Protein AF-0000000075658108 (afdb_homodimer)

InterPro domains:
  IPR045860 Snake toxin-like superfamily [SSF57302] (21-102)

Nearest PDB structures (foldseek):
  6zss-assembly1_A  TM=7.566E-01  e=1.776E-03  Homo sapiens
  6gbi-assembly1_A  TM=6.766E-01  e=3.125E-03  Homo sapiens
  6ib6-assembly1_A  TM=6.657E-01  e=4.276E-03  Homo sapiens
  1ywh-assembly3_O  TM=6.752E-01  e=2.639E-02  Homo sapiens
  1ywh-assembly3_I  TM=6.766E-01  e=5.263E-02  Homo sapiens

Solvent-accessible surface area (backbone atoms only — not comparable to full-atom values): 15051 Å² total; per-residue (Å²): 117,71,69,62,53,56,54,52,56,54,54,60,58,64,62,54,61,74,77,64,56,29,61,30,39,48,31,30,40,29,76,40,68,66,64,28,68,69,35,67,72,40,71,16,40,86,79,21,45,19,34,31,26,37,40,35,28,33,83,78,47,52,27,28,31,26,32,44,12,29,62,68,31,36,51,49,51,26,59,49,29,53,87,38,33,36,69,57,63,59,24,37,28,54,28,74,30,87,52,71,86,60,81,46,88,62,68,51,46,60,92,63,77,77,72,72,74,80,57,94,70,73,74,73,67,64,69,66,65,66,66,67,67,68,75,112,118,73,68,62,53,56,55,53,56,54,53,60,59,64,61,54,61,74,76,64,56,31,62,28,38,47,31,30,40,29,77,40,68,65,64,30,69,70,35,68,72,39,72,16,41,87,80,20,45,20,35,31,27,37,39,34,27,32,83,78,47,52,29,28,31,28,34,44,12,30,61,68,31,35,53,50,51,26,60,49,28,53,85,37,32,36,72,56,62,58,24,38,28,55,28,74,31,86,51,71,84,59,80,46,86,62,66,48,47,63,92,62,80,78,75,73,74,80,62,72,81,69,68,69,68,66,67,66,66,65,64,68,65,67,78,110

Organism: Branchiostoma floridae (NCBI:txid7739)

Foldseek 3Di:
DVVVVVVVVVVVVVPCPCLWFAWKQFDKFDQDLVVSVPHDIDGAHPPQRKKKWKWWAAQRRIGIGIDGHHPVVQVVVQVVQVVQLAPDNTGMHMAIGNHHPDSRPDHHDYPDDPPPCPPPPDDDPPPPPPPPPVPD/DVVVVVVVVVVVVVPCPCLWFAWKQFDKFDQDLVVSVPHDIDGAHPPQRKKKWKWWAAQRRIGIGIDGGHPVVQVVVQVVQVVQLAPDNTGMHMAIGNHHPDSRDDHHDHPDDPPPPPPDDPPDPPPPPPPPPVPD

Radius of gyration: 29.39 Å; Cα contacts (8 Å, |Δi|>4): 497; chains: 2; bounding box: 56×123×70 Å

Secondary structure (DSSP, 8-state):
-HHHHHHHHHHHHHT----PPEEEE-EEEESSHHHHHTSPEEEE-TTS-EEEEEEEEETTEEEEEEEEE-HHHHHHHHHHTGGG-BSSSSEEEEEEE-STT-------B-S----------SGGGGGGGGGGGGG-/-HHHHHHHHHHHHHT----PPEEEE-EEEESSHHHHHTSPEEEE-TTS-EEEEEEEEETTEEEEEEEEE-HHHHHHHHHHTGGG-BSSSSEEEEEEE-STT-------B-S--------GGGGGGGGGGGGGGGG-

pLDDT: mean 75.07, std 24.69, range [28.44, 97.94]

Sequence (272 aa):
MKGLVFVIAVAFACCVATCGALECRTCAALGTRQDCLNRPESNCTIPDPVCMTTYKSVAGVKGWSNNCSPRAGCEAAKLSNHLLCKKREVFTCVTCCTTDGCVGDLMPSAASAARISIVTMATAALAVLLKNAAGFMKGLVFVIAVAFACCVATCGALECRTCAALGTRQDCLNRPESNCTIPDPVCMTTYKSVAGVKGWSNNCSPRAGCEAAKLSNHLLCKKREVFTCVTCCTTDGCVGDLMPSAASAARISIVTMATAALAVLLKNAAGF

Structure (mmCIF, N/CA/C/O backbone):
data_AF-0000000075658108-model_v1
#
loop_
_entity.id
_entity.type
_entity.pdbx_description
1 polymer 'Uncharacterized protein LOC118421057 isoform X1'
#
loop_
_atom_site.group_PDB
_atom_site.id
_atom_site.type_symbol
_atom_site.label_atom_id
_atom_site.label_alt_id
_atom_site.label_comp_id
_atom_site.label_asym_id
_atom_site.label_entity_id
_atom_site.label_seq_id
_atom_site.pdbx_PDB_ins_code
_atom_site.Cartn_x
_atom_site.Cartn_y
_atom_site.Cartn_z
_atom_site.occupancy
_atom_site.B_iso_or_equiv
_atom_site.auth_seq_id
_atom_site.auth_comp_id
_atom_site.auth_asym_id
_atom_site.auth_atom_id
_atom_site.pdbx_PDB_model_num
ATOM 1 N N . MET A 1 1 ? 19.297 52.938 0.104 1 37.31 1 MET A N 1
ATOM 2 C CA . MET A 1 1 ? 19.266 51.75 -0.761 1 37.31 1 MET A CA 1
ATOM 3 C C . MET A 1 1 ? 19.875 50.531 -0.061 1 37.31 1 MET A C 1
ATOM 5 O O . MET A 1 1 ? 19.953 49.469 -0.637 1 37.31 1 MET A O 1
ATOM 9 N N . LYS A 1 2 ? 20.75 50.844 0.941 1 57.72 2 LYS A N 1
ATOM 10 C CA . LYS A 1 2 ? 21.453 49.75 1.619 1 57.72 2 LYS A CA 1
ATOM 11 C C . LYS A 1 2 ? 20.5 48.938 2.49 1 57.72 2 LYS A C 1
ATOM 13 O O . LYS A 1 2 ? 20.797 47.812 2.867 1 57.72 2 LYS A O 1
ATOM 18 N N . GLY A 1 3 ? 19.516 49.562 2.928 1 54.28 3 GLY A N 1
ATOM 19 C CA . GLY A 1 3 ? 18.594 48.875 3.82 1 54.28 3 GLY A CA 1
ATOM 20 C C . GLY A 1 3 ? 17.734 47.844 3.113 1 54.28 3 GLY A C 1
ATOM 21 O O . GLY A 1 3 ? 17.266 46.906 3.732 1 54.28 3 GLY A O 1
ATOM 22 N N . LEU A 1 4 ? 17.391 48.219 1.843 1 58.5 4 LEU A N 1
ATOM 23 C CA . LEU A 1 4 ? 16.5 47.344 1.075 1 58.5 4 LEU A CA 1
ATOM 24 C C . LEU A 1 4 ? 17.219 46.094 0.634 1 58.5 4 LEU A C 1
ATOM 26 O O . LEU A 1 4 ? 16.609 45.031 0.554 1 58.5 4 LEU A O 1
ATOM 30 N N . VAL A 1 5 ? 18.562 46.156 0.588 1 60.06 5 VAL A N 1
ATOM 31 C CA . VAL A 1 5 ? 19.312 45 0.105 1 60.06 5 VAL A CA 1
ATOM 32 C C . VAL A 1 5 ? 19.422 43.969 1.218 1 60.06 5 VAL A C 1
ATOM 34 O O . VAL A 1 5 ? 19.5 42.75 0.948 1 60.06 5 VAL A O 1
ATOM 37 N N . PHE A 1 6 ? 19.422 44.438 2.445 1 59.12 6 PHE A N 1
ATOM 38 C CA . PHE A 1 6 ? 19.594 43.469 3.539 1 59.12 6 PHE A CA 1
ATOM 39 C C . PHE A 1 6 ? 18.312 42.688 3.771 1 59.12 6 PHE A C 1
ATOM 41 O O . PHE A 1 6 ? 18.359 41.5 4.133 1 59.12 6 PHE A O 1
ATOM 48 N N . VAL A 1 7 ? 17.203 43.312 3.387 1 56.97 7 VAL A N 1
ATOM 49 C CA . VAL A 1 7 ? 15.93 42.625 3.607 1 56.97 7 VAL A CA 1
ATOM 50 C C . VAL A 1 7 ? 15.711 41.562 2.539 1 56.97 7 VAL A C 1
ATOM 52 O O . VAL A 1 7 ? 15.109 40.531 2.809 1 56.97 7 VAL A O 1
ATOM 55 N N . ILE A 1 8 ? 16.391 41.812 1.354 1 56.94 8 ILE A N 1
ATOM 56 C CA . ILE A 1 8 ? 16.172 40.844 0.276 1 56.94 8 ILE A CA 1
ATOM 57 C C . ILE A 1 8 ? 17.047 39.625 0.505 1 56.94 8 ILE A C 1
ATOM 59 O O . ILE A 1 8 ? 16.625 38.5 0.232 1 56.94 8 ILE A O 1
ATOM 63 N N . ALA A 1 9 ? 18.203 39.812 1.152 1 55.19 9 ALA A N 1
ATOM 64 C CA . ALA A 1 9 ? 19.078 38.656 1.379 1 55.19 9 ALA A CA 1
ATOM 65 C C . ALA A 1 9 ? 18.531 37.75 2.459 1 55.19 9 ALA A C 1
ATOM 67 O O . ALA A 1 9 ? 18.641 36.531 2.363 1 55.19 9 ALA A O 1
ATOM 68 N N . VAL A 1 10 ? 17.797 38.344 3.438 1 54.56 10 VAL A N 1
ATOM 69 C CA . VAL A 1 10 ? 17.266 37.5 4.516 1 54.56 10 VAL A CA 1
ATOM 70 C C . VAL A 1 10 ? 16.016 36.781 4.031 1 54.56 10 VAL A C 1
ATOM 72 O O . VAL A 1 10 ? 15.766 35.625 4.426 1 54.56 10 VAL A O 1
ATOM 75 N N . ALA A 1 11 ? 15.336 37.375 3.084 1 52.44 11 ALA A N 1
ATOM 76 C CA . ALA A 1 11 ? 14.133 36.719 2.584 1 52.44 11 ALA A CA 1
ATOM 77 C C . ALA A 1 11 ? 14.492 35.5 1.713 1 52.44 11 ALA A C 1
ATOM 79 O O . ALA A 1 11 ? 13.773 34.5 1.699 1 52.44 11 ALA A O 1
ATOM 80 N N . PHE A 1 12 ? 15.602 35.625 0.989 1 52.34 12 PHE A N 1
ATOM 81 C CA . PHE A 1 12 ? 15.977 34.469 0.168 1 52.34 12 PHE A CA 1
ATOM 82 C C . PHE A 1 12 ? 16.438 33.312 1.039 1 52.34 12 PHE A C 1
ATOM 84 O O . PHE A 1 12 ? 16.328 32.125 0.641 1 52.34 12 PHE A O 1
ATOM 91 N N . ALA A 1 13 ? 16.984 33.625 2.168 1 48.16 13 ALA A N 1
ATOM 92 C CA . ALA A 1 13 ? 17.484 32.531 3.016 1 48.16 13 ALA A CA 1
ATOM 93 C C . ALA A 1 13 ? 16.328 31.734 3.623 1 48.16 13 ALA A C 1
ATOM 95 O O . ALA A 1 13 ? 16.469 30.562 3.934 1 48.16 13 ALA A O 1
ATOM 96 N N . CYS A 1 14 ? 15.242 32.438 3.908 1 45.53 14 CYS A N 1
ATOM 97 C CA . CYS A 1 14 ? 14.211 31.734 4.668 1 45.53 14 CYS A CA 1
ATOM 98 C C . CYS A 1 14 ? 13.531 30.672 3.816 1 45.53 14 CYS A C 1
ATOM 100 O O . CYS A 1 14 ? 12.812 29.812 4.34 1 45.53 14 CYS A O 1
ATOM 102 N N . CYS A 1 15 ? 13.492 31.031 2.562 1 42.97 15 CYS A N 1
ATOM 103 C CA . CYS A 1 15 ? 12.719 30.031 1.833 1 42.97 15 CYS A CA 1
ATOM 104 C C . CYS A 1 15 ? 13.539 28.781 1.585 1 42.97 15 CYS A C 1
ATOM 106 O O . CYS A 1 15 ? 13.422 28.156 0.528 1 42.97 15 CYS A O 1
ATOM 108 N N . VAL A 1 16 ? 14.711 28.719 2.174 1 42.16 16 VAL A N 1
ATOM 109 C CA . VAL A 1 16 ? 15.203 27.359 2.02 1 42.16 16 VAL A CA 1
ATOM 110 C C . VAL A 1 16 ? 14.164 26.359 2.523 1 42.16 16 VAL A C 1
ATOM 112 O O . VAL A 1 16 ? 14.062 26.125 3.729 1 42.16 16 VAL A O 1
ATOM 115 N N . ALA A 1 17 ? 12.953 26.547 2.184 1 44.88 17 ALA A N 1
ATOM 116 C CA . ALA A 1 17 ? 12.227 25.281 2.291 1 44.88 17 ALA A CA 1
ATOM 117 C C . ALA A 1 17 ? 13.172 24.094 2.109 1 44.88 17 ALA A C 1
ATOM 119 O O . ALA A 1 17 ? 13.734 23.906 1.03 1 44.88 17 ALA A O 1
ATOM 120 N N . THR A 1 18 ? 14.195 24 2.951 1 47 18 THR A N 1
ATOM 121 C CA . THR A 1 18 ? 14.977 22.766 2.982 1 47 18 THR A CA 1
ATOM 122 C C . THR A 1 18 ? 14.172 21.594 2.424 1 47 18 THR A C 1
ATOM 124 O O . THR A 1 18 ? 13.266 21.094 3.086 1 47 18 THR A O 1
ATOM 127 N N . CYS A 1 19 ? 13.68 21.719 1.201 1 53.81 19 CYS A N 1
ATOM 128 C CA . CYS A 1 19 ? 12.922 20.781 0.383 1 53.81 19 CYS A CA 1
ATOM 129 C C . CYS A 1 19 ? 13.453 19.359 0.531 1 53.81 19 CYS A C 1
ATOM 131 O O . CYS A 1 19 ? 13.852 18.734 -0.456 1 53.81 19 CYS A O 1
ATOM 133 N N . GLY A 1 20 ? 14.211 19.125 1.703 1 66.62 20 GLY A N 1
ATOM 134 C CA . GLY A 1 20 ? 14.859 17.828 1.813 1 66.62 20 GLY A CA 1
ATOM 135 C C . GLY A 1 20 ? 13.898 16.656 1.644 1 66.62 20 GLY A C 1
ATOM 136 O O . GLY A 1 20 ? 12.68 16.828 1.792 1 66.62 20 GLY A O 1
ATOM 137 N N . ALA A 1 21 ? 14.344 15.703 0.95 1 85.44 21 ALA A N 1
ATOM 138 C CA . ALA A 1 21 ? 13.633 14.438 0.773 1 85.44 21 ALA A CA 1
ATOM 139 C C . ALA A 1 21 ? 13.18 13.875 2.115 1 85.44 21 ALA A C 1
ATOM 141 O O . ALA A 1 21 ? 13.953 13.828 3.072 1 85.44 21 ALA A O 1
ATOM 142 N N . LEU A 1 22 ? 11.875 13.734 2.277 1 91.69 22 LEU A N 1
ATOM 143 C CA . LEU A 1 22 ? 11.281 13.141 3.465 1 91.69 22 LEU A CA 1
ATOM 144 C C . LEU A 1 22 ? 11.703 11.688 3.617 1 91.69 22 LEU A C 1
ATOM 146 O O . LEU A 1 22 ? 11.727 10.938 2.639 1 91.69 22 LEU A O 1
ATOM 150 N N . GLU A 1 23 ? 12.117 11.391 4.848 1 92.81 23 GLU A N 1
ATOM 151 C CA . GLU A 1 23 ? 12.469 10 5.129 1 92.81 23 GLU A CA 1
ATOM 152 C C . GLU A 1 23 ? 11.219 9.156 5.359 1 92.81 23 GLU A C 1
ATOM 154 O O . GLU A 1 23 ? 10.281 9.586 6.027 1 92.81 23 GLU A O 1
ATOM 159 N N . CYS A 1 24 ? 11.258 7.961 4.77 1 94.12 24 CYS A N 1
ATOM 160 C CA . CYS A 1 24 ? 10.133 7.035 4.879 1 94.12 24 CYS A CA 1
ATOM 161 C C . CYS A 1 24 ? 10.617 5.598 5.027 1 94.12 24 CYS A C 1
ATOM 163 O O . CYS A 1 24 ? 11.453 5.137 4.242 1 94.12 24 CYS A O 1
ATOM 165 N N . ARG A 1 25 ? 10.188 4.879 6.105 1 94.44 25 ARG A N 1
ATOM 166 C CA . ARG A 1 25 ? 10.484 3.459 6.266 1 94.44 25 ARG A CA 1
ATOM 167 C C . ARG A 1 25 ? 9.539 2.607 5.422 1 94.44 25 ARG A C 1
ATOM 169 O O . ARG A 1 25 ? 8.5 2.156 5.91 1 94.44 25 ARG A O 1
ATOM 176 N N . THR A 1 26 ? 9.914 2.383 4.168 1 95.31 26 THR A N 1
ATOM 177 C CA . THR A 1 26 ? 9.031 1.716 3.223 1 95.31 26 THR A CA 1
ATOM 178 C C . THR A 1 26 ? 8.836 0.251 3.604 1 95.31 26 THR A C 1
ATOM 180 O O . THR A 1 26 ? 9.797 -0.433 3.967 1 95.31 26 THR A O 1
ATOM 183 N N . CYS A 1 27 ? 7.633 -0.193 3.605 1 96.56 27 CYS A N 1
ATOM 184 C CA . CYS A 1 27 ? 7.234 -1.559 3.926 1 96.56 27 CYS A CA 1
ATOM 185 C C . CYS A 1 27 ? 5.871 -1.882 3.328 1 96.56 27 CYS A C 1
ATOM 187 O O . CYS A 1 27 ? 5.141 -0.98 2.914 1 96.56 27 CYS A O 1
ATOM 189 N N . ALA A 1 28 ? 5.547 -3.178 3.217 1 97.56 28 ALA A N 1
ATOM 190 C CA . ALA A 1 28 ? 4.238 -3.592 2.727 1 97.56 28 ALA A CA 1
ATOM 191 C C . ALA A 1 28 ? 3.818 -4.926 3.34 1 97.56 28 ALA A C 1
ATOM 193 O O . ALA A 1 28 ? 4.605 -5.875 3.365 1 97.56 28 ALA A O 1
ATOM 194 N N . ALA A 1 29 ? 2.566 -4.887 3.834 1 97.62 29 ALA A N 1
ATOM 195 C CA . ALA A 1 29 ? 1.894 -6.09 4.32 1 97.62 29 ALA A CA 1
ATOM 196 C C . ALA A 1 29 ? 2.648 -6.703 5.492 1 97.62 29 ALA A C 1
ATOM 198 O O . ALA A 1 29 ? 2.896 -7.914 5.52 1 97.62 29 ALA A O 1
ATOM 199 N N . LEU A 1 30 ? 3.023 -5.848 6.414 1 97.5 30 LEU A N 1
ATOM 200 C CA . LEU A 1 30 ? 3.656 -6.336 7.637 1 97.5 30 LEU A CA 1
ATOM 201 C C . LEU A 1 30 ? 2.658 -6.375 8.789 1 97.5 30 LEU A C 1
ATOM 203 O O . LEU A 1 30 ? 1.811 -5.488 8.914 1 97.5 30 LEU A O 1
ATOM 207 N N . GLY A 1 31 ? 2.777 -7.344 9.641 1 95.31 31 GLY A N 1
AT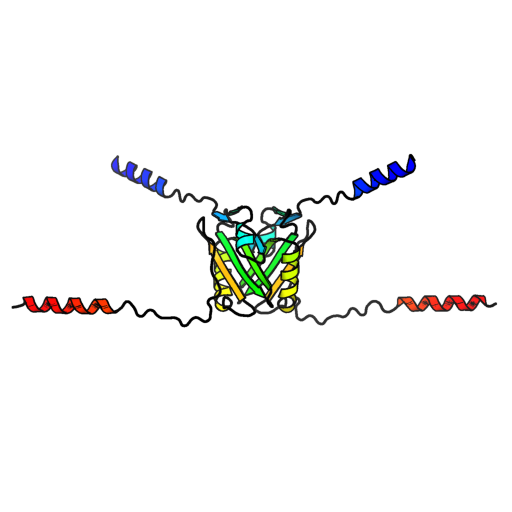OM 208 C CA . GLY A 1 31 ? 1.789 -7.605 10.68 1 95.31 31 GLY A CA 1
ATOM 209 C C . GLY A 1 31 ? 1.839 -6.602 11.812 1 95.31 31 GLY A C 1
ATOM 210 O O . GLY A 1 31 ? 0.857 -6.426 12.539 1 95.31 31 GLY A O 1
ATOM 211 N N . THR A 1 32 ? 2.965 -5.965 12.062 1 94.19 32 THR A N 1
ATOM 212 C CA . THR A 1 32 ? 3.068 -5 13.156 1 94.19 32 THR A CA 1
ATOM 213 C C . THR A 1 32 ? 3.668 -3.688 12.664 1 94.19 32 THR A C 1
ATOM 215 O O . THR A 1 32 ? 4.441 -3.674 11.703 1 94.19 32 THR A O 1
ATOM 218 N N . ARG A 1 33 ? 3.291 -2.678 13.391 1 93.38 33 ARG A N 1
ATOM 219 C CA . ARG A 1 33 ? 3.846 -1.361 13.094 1 93.38 33 ARG A CA 1
ATOM 220 C C . ARG A 1 33 ? 5.355 -1.343 13.297 1 93.38 33 ARG A C 1
ATOM 222 O O . ARG A 1 33 ? 6.09 -0.762 12.5 1 93.38 33 ARG A O 1
ATOM 229 N N . GLN A 1 34 ? 5.812 -2.02 14.32 1 93.5 34 GLN A N 1
ATOM 230 C CA . GLN A 1 34 ? 7.23 -2.064 14.664 1 93.5 34 GLN A CA 1
ATOM 231 C C . GLN A 1 34 ? 8.047 -2.701 13.539 1 93.5 34 GLN A C 1
ATOM 233 O O . GLN A 1 34 ? 9.164 -2.266 13.25 1 93.5 34 GLN A O 1
ATOM 238 N N . ASP A 1 35 ? 7.547 -3.729 12.938 1 95 35 ASP A N 1
ATOM 239 C CA . ASP A 1 35 ? 8.234 -4.367 11.812 1 95 35 ASP A CA 1
ATOM 240 C C . ASP A 1 35 ? 8.453 -3.377 10.672 1 95 35 ASP A C 1
ATOM 242 O O . ASP A 1 35 ? 9.492 -3.402 10.016 1 95 35 ASP A O 1
ATOM 246 N N . CYS A 1 36 ? 7.547 -2.512 10.445 1 93.62 36 CYS A N 1
ATOM 247 C CA . CYS A 1 36 ? 7.68 -1.485 9.422 1 93.62 36 CYS A CA 1
ATOM 248 C C . CYS A 1 36 ? 8.766 -0.479 9.789 1 93.62 36 CYS A C 1
ATOM 250 O O . CYS A 1 36 ? 9.625 -0.155 8.969 1 93.62 36 CYS A O 1
ATOM 252 N N . LEU A 1 37 ? 8.734 -0.079 11 1 93.06 37 LEU A N 1
ATOM 253 C CA . LEU A 1 37 ? 9.633 0.976 11.453 1 93.06 37 LEU A CA 1
ATOM 254 C C . LEU A 1 37 ? 11.07 0.474 11.516 1 93.06 37 LEU A C 1
ATOM 256 O O . LEU A 1 37 ? 12.008 1.271 11.602 1 93.06 37 LEU A O 1
ATOM 260 N N . ASN A 1 38 ? 11.242 -0.851 11.453 1 94.69 38 ASN A N 1
ATOM 261 C CA . ASN A 1 38 ? 12.57 -1.447 11.477 1 94.69 38 ASN A CA 1
ATOM 262 C C . ASN A 1 38 ? 13.141 -1.603 10.062 1 94.69 38 ASN A C 1
ATOM 264 O O . ASN A 1 38 ? 14.273 -2.057 9.891 1 94.69 38 ASN A O 1
ATOM 268 N N . ARG A 1 39 ? 12.383 -1.2 9.078 1 95.38 39 ARG A N 1
ATOM 269 C CA . ARG A 1 39 ? 12.875 -1.284 7.703 1 95.38 39 ARG A CA 1
ATOM 270 C C . ARG A 1 39 ? 13.781 -0.101 7.379 1 95.38 39 ARG A C 1
ATOM 272 O O . ARG A 1 39 ? 13.758 0.916 8.07 1 95.38 39 ARG A O 1
ATOM 279 N N . PRO A 1 40 ? 14.602 -0.319 6.305 1 90.38 40 PRO A N 1
ATOM 280 C CA . PRO A 1 40 ? 15.461 0.797 5.914 1 90.38 40 PRO A CA 1
ATOM 281 C C . PRO A 1 40 ? 14.68 2.002 5.402 1 90.38 40 PRO A C 1
ATOM 283 O O . PRO A 1 40 ? 13.602 1.839 4.816 1 90.38 40 PRO A O 1
ATOM 286 N N . GLU A 1 41 ? 15.258 3.105 5.605 1 90.69 41 GLU A N 1
ATOM 287 C CA . GLU A 1 41 ? 14.641 4.359 5.184 1 90.69 41 GLU A CA 1
ATOM 288 C C . GLU A 1 41 ? 14.828 4.59 3.686 1 90.69 41 GLU A C 1
ATOM 290 O O . GLU A 1 41 ? 15.883 4.27 3.133 1 90.69 41 GLU A O 1
ATOM 295 N N . SER A 1 42 ? 13.844 5.117 3.141 1 91 42 SER A N 1
ATOM 296 C CA . SER A 1 42 ? 13.906 5.68 1.795 1 91 42 SER A CA 1
ATOM 297 C C . SER A 1 42 ? 13.641 7.184 1.811 1 91 42 SER A C 1
ATOM 299 O O . SER A 1 42 ? 12.992 7.691 2.727 1 91 42 SER A O 1
ATOM 301 N N . ASN A 1 43 ? 14.234 7.844 0.823 1 92.81 43 ASN A N 1
ATOM 302 C CA . ASN A 1 43 ? 13.961 9.273 0.691 1 92.81 43 ASN A CA 1
ATOM 303 C C . ASN A 1 43 ? 12.875 9.539 -0.342 1 92.81 43 ASN A C 1
ATOM 305 O O . ASN A 1 43 ? 13 9.141 -1.502 1 92.81 43 ASN A O 1
ATOM 309 N N . CYS A 1 44 ? 11.828 10.227 0.157 1 95.38 44 CYS A N 1
ATOM 310 C CA . CYS A 1 44 ? 10.727 10.594 -0.729 1 95.38 44 CYS A CA 1
ATOM 311 C C . CYS A 1 44 ? 10.984 11.938 -1.393 1 95.38 44 CYS A C 1
ATOM 313 O O . CYS A 1 44 ? 11.117 12.953 -0.71 1 95.38 44 CYS A O 1
ATOM 315 N N . THR A 1 45 ? 11.086 11.859 -2.637 1 93.88 45 THR A N 1
ATOM 316 C CA . THR A 1 45 ? 11.328 13.07 -3.416 1 93.88 45 THR A CA 1
ATOM 317 C C . THR A 1 45 ? 10.242 13.258 -4.473 1 93.88 45 THR A C 1
ATOM 319 O O . THR A 1 45 ? 9.414 12.367 -4.684 1 93.88 45 THR A O 1
ATOM 322 N N . ILE A 1 46 ? 10.219 14.461 -5.039 1 93.75 46 ILE A N 1
ATOM 323 C CA . ILE A 1 46 ? 9.297 14.688 -6.145 1 93.75 46 ILE A CA 1
ATOM 324 C C . ILE A 1 46 ? 9.547 13.664 -7.25 1 93.75 46 ILE A C 1
ATOM 326 O O . ILE A 1 46 ? 10.703 13.398 -7.598 1 93.75 46 ILE A O 1
ATOM 330 N N . PRO A 1 47 ? 8.445 12.984 -7.758 1 95.5 47 PRO A N 1
ATOM 331 C CA . PRO A 1 47 ? 7.027 13.344 -7.711 1 95.5 47 PRO A CA 1
ATOM 332 C C . PRO A 1 47 ? 6.285 12.688 -6.551 1 95.5 47 PRO A C 1
ATOM 334 O O . PRO A 1 47 ? 5.074 12.867 -6.406 1 95.5 47 PRO A O 1
ATOM 337 N N . ASP A 1 48 ? 6.957 11.984 -5.699 1 96.75 48 ASP A N 1
ATOM 338 C CA . ASP A 1 48 ? 6.352 11.297 -4.562 1 96.75 48 ASP A CA 1
ATOM 339 C C . ASP A 1 48 ? 6.918 11.812 -3.242 1 96.75 48 ASP A C 1
ATOM 341 O O . ASP A 1 48 ? 7.621 11.086 -2.535 1 96.75 48 ASP A O 1
ATOM 345 N N . PRO A 1 49 ? 6.512 12.961 -2.791 1 96.12 49 PRO A N 1
ATOM 346 C CA . PRO A 1 49 ? 7.242 13.633 -1.717 1 96.12 49 PRO A CA 1
ATOM 347 C C . PRO A 1 49 ? 6.715 13.273 -0.329 1 96.12 49 PRO A C 1
ATOM 349 O O . PRO A 1 49 ? 7.297 13.68 0.68 1 96.12 49 PRO A O 1
ATOM 352 N N . VAL A 1 50 ? 5.637 12.578 -0.204 1 96.44 50 VAL A N 1
ATOM 353 C CA . VAL A 1 50 ? 5.051 12.32 1.107 1 96.44 50 VAL A CA 1
ATOM 354 C C . VAL A 1 50 ? 5.16 10.828 1.438 1 96.44 50 VAL A C 1
ATOM 356 O O . VAL A 1 50 ? 5.324 10 0.542 1 96.44 50 VAL A O 1
ATOM 359 N N . CYS A 1 51 ? 5.199 10.555 2.705 1 96.31 51 CYS A N 1
ATOM 360 C CA . CYS A 1 51 ? 5.16 9.172 3.17 1 96.31 51 CYS A CA 1
ATOM 361 C C . CYS A 1 51 ? 3.746 8.773 3.572 1 96.31 51 CYS A C 1
ATOM 363 O O . CYS A 1 51 ? 3.195 9.312 4.535 1 96.31 51 CYS A O 1
ATOM 365 N N . MET A 1 52 ? 3.174 7.855 2.809 1 96.62 52 MET A N 1
ATOM 366 C CA . MET A 1 52 ? 1.819 7.367 3.041 1 96.62 52 MET A CA 1
ATOM 367 C C . MET A 1 52 ? 1.836 6.105 3.898 1 96.62 52 MET A C 1
ATOM 369 O O . MET A 1 52 ? 2.484 5.117 3.549 1 96.62 52 MET A O 1
ATOM 373 N N . THR A 1 53 ? 1.15 6.148 5.027 1 96.19 53 THR A N 1
ATOM 374 C CA . THR A 1 53 ? 0.998 4.992 5.906 1 96.19 53 THR A CA 1
ATOM 375 C C . THR A 1 53 ? -0.405 4.406 5.789 1 96.19 53 THR A C 1
ATOM 377 O O . THR A 1 53 ? -1.396 5.137 5.812 1 96.19 53 THR A O 1
ATOM 380 N N . THR A 1 54 ? -0.478 3.139 5.59 1 96.06 54 THR A N 1
ATOM 381 C CA . THR A 1 54 ? -1.751 2.43 5.535 1 96.06 54 THR A CA 1
ATOM 382 C C . THR A 1 54 ? -1.801 1.324 6.586 1 96.06 54 THR A C 1
ATOM 384 O O . THR A 1 54 ? -0.857 0.541 6.715 1 96.06 54 THR A O 1
ATOM 387 N N . TYR A 1 55 ? -2.848 1.349 7.371 1 95.19 55 TYR A N 1
ATOM 388 C CA . TYR A 1 55 ? -3.178 0.267 8.289 1 95.19 55 TYR A CA 1
ATOM 389 C C . TYR A 1 55 ? -4.531 -0.347 7.945 1 95.19 55 TYR A C 1
ATOM 391 O O . TYR A 1 55 ? -5.527 0.366 7.809 1 95.19 55 TYR A O 1
ATOM 399 N N . LYS A 1 56 ? -4.52 -1.68 7.805 1 95.38 56 LYS A N 1
ATOM 400 C CA . LYS A 1 56 ? -5.773 -2.293 7.371 1 95.38 56 LYS A CA 1
ATOM 401 C C . LYS A 1 56 ? -5.98 -3.65 8.039 1 95.38 56 LYS A C 1
ATOM 403 O O . LYS A 1 56 ? -5.031 -4.246 8.555 1 95.38 56 LYS A O 1
ATOM 408 N N . SER A 1 57 ? -7.172 -4.039 8.062 1 95.06 57 SER A N 1
ATOM 409 C CA . SER A 1 57 ? -7.598 -5.371 8.477 1 95.06 57 SER A CA 1
ATOM 410 C C . SER A 1 57 ? -8.633 -5.945 7.512 1 95.06 57 SER A C 1
ATOM 412 O O . SER A 1 57 ? -9.578 -5.258 7.129 1 95.06 57 SER A O 1
ATOM 414 N N . VAL A 1 58 ? -8.383 -7.168 7.016 1 94.81 58 VAL A N 1
ATOM 415 C CA . VAL A 1 58 ? -9.312 -7.91 6.172 1 94.81 58 VAL A CA 1
ATOM 416 C C . VAL A 1 58 ? -9.414 -9.352 6.656 1 94.81 58 VAL A C 1
ATOM 418 O O . VAL A 1 58 ? -8.43 -10.094 6.625 1 94.81 58 VAL A O 1
ATOM 421 N N . ALA A 1 59 ? -10.664 -9.672 7.09 1 91 59 ALA A N 1
ATOM 422 C CA . ALA A 1 59 ? -10.898 -11.031 7.566 1 91 59 ALA A CA 1
ATOM 423 C C . ALA A 1 59 ? -9.891 -11.422 8.641 1 91 59 ALA A C 1
ATOM 425 O O . ALA A 1 59 ? -9.297 -12.5 8.594 1 91 59 ALA A O 1
ATOM 426 N N . GLY A 1 60 ? -9.539 -10.477 9.492 1 89.25 60 GLY A N 1
ATOM 427 C CA . GLY A 1 60 ? -8.695 -10.75 10.641 1 89.25 60 GLY A CA 1
ATOM 428 C C . GLY A 1 60 ? -7.211 -10.586 10.344 1 89.25 60 GLY A C 1
ATOM 429 O O . GLY A 1 60 ? -6.383 -10.648 11.258 1 89.25 60 GLY A O 1
ATOM 430 N N . VAL A 1 61 ? -6.863 -10.477 9.086 1 94.19 61 VAL A N 1
ATOM 431 C CA . VAL A 1 61 ? -5.465 -10.297 8.703 1 94.19 61 VAL A CA 1
ATOM 432 C C . VAL A 1 61 ? -5.121 -8.805 8.711 1 94.19 61 VAL A C 1
ATOM 434 O O . VAL A 1 61 ? -5.73 -8.016 7.984 1 94.19 61 VAL A O 1
ATOM 437 N N . LYS A 1 62 ? -4.145 -8.508 9.531 1 93.75 62 LYS A N 1
ATOM 438 C CA . LYS A 1 62 ? -3.725 -7.109 9.641 1 93.75 62 LYS A CA 1
ATOM 439 C C . LYS A 1 62 ? -2.482 -6.844 8.789 1 93.75 62 LYS A C 1
ATOM 441 O O . LYS A 1 62 ? -1.684 -7.75 8.547 1 93.75 62 LYS A O 1
ATOM 446 N N . GLY A 1 63 ? -2.412 -5.625 8.336 1 96.06 63 GLY A N 1
ATOM 447 C CA . GLY A 1 63 ? -1.281 -5.25 7.504 1 96.06 63 GLY A CA 1
ATOM 448 C C . GLY A 1 63 ? -0.905 -3.787 7.625 1 96.06 63 GLY A C 1
ATOM 449 O O . GLY A 1 63 ? -1.773 -2.914 7.594 1 96.06 63 GLY A O 1
ATOM 450 N N . TRP A 1 64 ? 0.364 -3.562 7.844 1 95.81 64 TRP A N 1
ATOM 451 C CA . TRP A 1 64 ? 0.943 -2.225 7.809 1 95.81 64 TRP A CA 1
ATOM 452 C C . TRP A 1 64 ? 1.747 -2.012 6.531 1 95.81 64 TRP A C 1
ATOM 454 O O . TRP A 1 64 ? 2.48 -2.902 6.098 1 95.81 64 TRP A O 1
ATOM 464 N N . SER A 1 65 ? 1.634 -0.834 5.926 1 96.25 65 SER A N 1
ATOM 465 C CA . SER A 1 65 ? 2.43 -0.447 4.766 1 96.25 65 SER A CA 1
ATOM 466 C C . SER A 1 65 ? 2.812 1.028 4.824 1 96.25 65 SER A C 1
ATOM 468 O O . SER A 1 65 ? 2.012 1.867 5.242 1 96.25 65 SER A O 1
ATOM 470 N N . ASN A 1 66 ? 4.039 1.355 4.406 1 95.81 66 ASN A N 1
ATOM 471 C CA . ASN A 1 66 ? 4.562 2.701 4.184 1 95.81 66 ASN A CA 1
ATOM 472 C C . ASN A 1 66 ? 5.137 2.852 2.779 1 95.81 66 ASN A C 1
ATOM 474 O O . ASN A 1 66 ? 5.91 2.006 2.326 1 95.81 66 ASN A O 1
ATOM 478 N N . ASN A 1 67 ? 4.742 3.939 2.139 1 95.69 67 ASN A N 1
ATOM 479 C CA . ASN A 1 67 ? 5.246 4.164 0.789 1 95.69 67 ASN A CA 1
ATOM 480 C C . ASN A 1 67 ? 5.359 5.652 0.474 1 95.69 67 ASN A C 1
ATOM 482 O O . ASN A 1 67 ? 4.531 6.453 0.917 1 95.69 67 ASN A O 1
ATOM 486 N N . CYS A 1 68 ? 6.379 5.957 -0.329 1 96.81 68 CYS A N 1
ATOM 487 C CA . CYS A 1 68 ? 6.379 7.297 -0.907 1 96.81 68 CYS A CA 1
ATOM 488 C C . CYS A 1 68 ? 5.238 7.461 -1.904 1 96.81 68 CYS A C 1
ATOM 490 O O . CYS A 1 68 ? 4.938 6.543 -2.668 1 96.81 68 CYS A O 1
ATOM 492 N N . SER A 1 69 ? 4.594 8.648 -1.875 1 97.5 69 SER A N 1
ATOM 493 C CA . SER A 1 69 ? 3.396 8.883 -2.67 1 97.5 69 SER A CA 1
ATOM 494 C C . SER A 1 69 ? 3.283 10.352 -3.07 1 97.5 69 SER A C 1
ATOM 496 O O . SER A 1 69 ? 3.818 11.234 -2.389 1 97.5 69 SER A O 1
ATOM 498 N N . PRO A 1 70 ? 2.631 10.57 -4.273 1 97.81 70 PRO A N 1
ATOM 499 C CA . PRO A 1 70 ? 2.254 11.969 -4.496 1 97.81 70 PRO A CA 1
ATOM 500 C C . PRO A 1 70 ? 1.339 12.516 -3.404 1 97.81 70 PRO A C 1
ATOM 502 O O . PRO A 1 70 ? 0.493 11.781 -2.881 1 97.81 70 PRO A O 1
ATOM 505 N N . ARG A 1 71 ? 1.51 13.773 -3.104 1 97.19 71 ARG A N 1
ATOM 506 C CA . ARG A 1 71 ? 0.688 14.391 -2.068 1 97.19 71 ARG A CA 1
ATOM 507 C C . ARG A 1 71 ? -0.796 14.242 -2.387 1 97.19 71 ARG A C 1
ATOM 509 O O . ARG A 1 71 ? -1.58 13.828 -1.532 1 97.19 71 ARG A O 1
ATOM 516 N N . ALA A 1 72 ? -1.192 14.555 -3.602 1 97.69 72 ALA A N 1
ATOM 517 C CA . ALA A 1 72 ? -2.596 14.516 -4 1 97.69 72 ALA A CA 1
ATOM 518 C C . ALA A 1 72 ? -3.15 13.094 -3.9 1 97.69 72 ALA A C 1
ATOM 520 O O . ALA A 1 72 ? -4.285 12.891 -3.457 1 97.69 72 ALA A O 1
ATOM 521 N N . GLY A 1 73 ? -2.402 12.164 -4.34 1 97.56 73 GLY A N 1
ATOM 522 C CA . GLY A 1 73 ? -2.826 10.781 -4.238 1 97.56 73 GLY A CA 1
ATOM 523 C C . GLY A 1 73 ? -3.029 10.32 -2.807 1 97.56 73 GLY A C 1
ATOM 524 O O . GLY A 1 73 ? -4.023 9.656 -2.496 1 97.56 73 GLY A O 1
ATOM 525 N N . CYS A 1 74 ? -2.139 10.664 -1.992 1 97.5 74 CYS A N 1
ATOM 526 C CA . CYS A 1 74 ? -2.232 10.305 -0.582 1 97.5 74 CYS A CA 1
ATOM 527 C C . CYS A 1 74 ? -3.469 10.93 0.058 1 97.5 74 CYS A C 1
ATOM 529 O O . CYS A 1 74 ? -4.211 10.25 0.771 1 97.5 74 CYS A O 1
ATOM 531 N N . GLU A 1 75 ? -3.674 12.172 -0.211 1 97.25 75 GLU A N 1
ATOM 532 C CA . GLU A 1 75 ? -4.816 12.867 0.368 1 97.25 75 GLU A CA 1
ATOM 533 C C . GLU A 1 75 ? -6.133 12.281 -0.139 1 97.25 75 GLU A C 1
ATOM 535 O O . GLU A 1 75 ? -7.094 12.148 0.623 1 97.25 75 GLU A O 1
ATOM 540 N N . ALA A 1 76 ? -6.188 11.953 -1.363 1 97.94 76 ALA A N 1
ATOM 541 C CA . ALA A 1 76 ? -7.383 11.32 -1.915 1 97.94 76 ALA A CA 1
ATOM 542 C C . ALA A 1 76 ? -7.648 9.977 -1.248 1 97.94 76 ALA A C 1
ATOM 544 O O . ALA A 1 76 ? -8.797 9.648 -0.932 1 97.94 76 ALA A O 1
ATOM 545 N N . ALA A 1 77 ? -6.621 9.242 -1.106 1 96.94 77 ALA A N 1
ATOM 546 C CA . ALA A 1 77 ? -6.758 7.949 -0.437 1 96.94 77 ALA A CA 1
ATOM 547 C C . ALA A 1 77 ? -7.254 8.125 0.996 1 96.94 77 ALA A C 1
ATOM 549 O O . ALA A 1 77 ? -8.125 7.387 1.453 1 96.94 77 ALA A O 1
ATOM 550 N N . LYS A 1 78 ? -6.68 9.055 1.692 1 96 78 LYS A N 1
ATOM 551 C CA . LYS A 1 78 ? -7.102 9.344 3.061 1 96 78 LYS A CA 1
ATOM 552 C C . LYS A 1 78 ? -8.578 9.719 3.115 1 96 78 LYS A C 1
ATOM 554 O O . LYS A 1 78 ? -9.336 9.164 3.91 1 96 78 LYS A O 1
ATOM 559 N N . LEU A 1 79 ? -8.945 10.594 2.277 1 95.81 79 LEU A N 1
ATOM 560 C CA . LEU A 1 79 ? -10.312 11.094 2.264 1 95.81 79 LEU A CA 1
ATOM 561 C C . LEU A 1 79 ? -11.297 9.992 1.882 1 95.81 79 LEU A C 1
ATOM 563 O O . LEU A 1 79 ? -12.336 9.836 2.521 1 95.81 79 LEU A O 1
ATOM 567 N N . SER A 1 80 ? -11.008 9.25 0.86 1 95.56 80 SER A N 1
ATOM 568 C CA . SER A 1 80 ? -11.945 8.234 0.379 1 95.56 80 SER A CA 1
ATOM 569 C C . SER A 1 80 ? -12.117 7.113 1.398 1 95.56 80 SER A C 1
ATOM 571 O O . SER A 1 80 ? -13.164 6.465 1.441 1 95.56 80 SER A O 1
ATOM 573 N N . ASN A 1 81 ? -11.094 6.895 2.258 1 94.94 81 ASN A N 1
ATOM 574 C CA . ASN A 1 81 ? -11.156 5.805 3.225 1 94.94 81 ASN A CA 1
ATOM 575 C C . ASN A 1 81 ? -11.656 6.285 4.582 1 94.94 81 ASN A C 1
ATOM 577 O O . ASN A 1 81 ? -11.695 5.512 5.543 1 94.94 81 ASN A O 1
ATOM 581 N N . HIS A 1 82 ? -11.969 7.52 4.719 1 92.69 82 HIS A N 1
ATOM 582 C CA . HIS A 1 82 ? -12.281 8.109 6.016 1 92.69 82 HIS A CA 1
ATOM 583 C C . HIS A 1 82 ? -13.391 7.332 6.723 1 92.69 82 HIS A C 1
ATOM 585 O O . HIS A 1 82 ? -13.305 7.082 7.926 1 92.69 82 HIS A O 1
ATOM 591 N N . LEU A 1 83 ? -14.391 6.809 6.008 1 90.69 83 LEU A N 1
ATOM 592 C CA . LEU A 1 83 ? -15.523 6.098 6.602 1 90.69 83 LEU A CA 1
ATOM 593 C C . LEU A 1 83 ? -15.164 4.645 6.883 1 90.69 83 LEU A C 1
ATOM 595 O O . LEU A 1 83 ? -15.852 3.967 7.652 1 90.69 83 LEU A O 1
ATOM 599 N N . LEU A 1 84 ? -14.102 4.227 6.246 1 91.88 84 LEU A N 1
ATOM 600 C CA . LEU A 1 84 ? -13.695 2.838 6.422 1 91.88 84 LEU A CA 1
ATOM 601 C C . LEU A 1 84 ? -12.688 2.705 7.559 1 91.88 84 LEU A C 1
ATOM 603 O O . LEU A 1 84 ? -12.367 1.593 7.984 1 91.88 84 LEU A O 1
ATOM 607 N N . CYS A 1 85 ? -12.281 3.908 7.992 1 93.31 85 CYS A N 1
ATOM 608 C CA . CYS A 1 85 ? -11.328 3.875 9.102 1 93.31 85 CYS A CA 1
ATOM 609 C C . CYS A 1 85 ? -12.055 3.84 10.438 1 93.31 85 CYS A C 1
ATOM 611 O O . CYS A 1 85 ? -12.039 4.824 11.18 1 93.31 85 CYS A O 1
ATOM 613 N N . LYS A 1 86 ? -12.609 2.682 10.672 1 89.5 86 LYS A N 1
ATOM 614 C CA . LYS A 1 86 ? -13.297 2.359 11.922 1 89.5 86 LYS A CA 1
ATOM 615 C C . LYS A 1 86 ? -12.953 0.947 12.391 1 89.5 86 LYS A C 1
ATOM 617 O O . LYS A 1 86 ? -12.734 0.053 11.57 1 89.5 86 LYS A O 1
ATOM 622 N N . LYS A 1 87 ? -12.883 0.807 13.703 1 85.94 87 LYS A N 1
ATOM 623 C CA . LYS A 1 87 ? -12.539 -0.51 14.234 1 85.94 87 LYS A CA 1
ATOM 624 C C . LYS A 1 87 ? -13.617 -1.535 13.898 1 85.94 87 LYS A C 1
ATOM 626 O O . LYS A 1 87 ? -14.625 -1.638 14.609 1 85.94 87 LYS A O 1
ATOM 631 N N . ARG A 1 88 ? -13.477 -2.258 12.906 1 88.38 88 ARG A N 1
ATOM 632 C CA . ARG A 1 88 ? -14.336 -3.334 12.422 1 88.38 88 ARG A CA 1
ATOM 633 C C . ARG A 1 88 ? -13.508 -4.492 11.875 1 88.38 88 ARG A C 1
ATOM 635 O O . ARG A 1 88 ? -12.289 -4.531 12.055 1 88.38 88 ARG A O 1
ATOM 642 N N . GLU A 1 89 ? -14.188 -5.469 11.383 1 89.56 89 GLU A N 1
ATOM 643 C CA . GLU A 1 89 ? -13.508 -6.625 10.797 1 89.56 89 GLU A CA 1
ATOM 644 C C . GLU A 1 89 ? -12.68 -6.223 9.586 1 89.56 89 GLU A C 1
ATOM 646 O O . GLU A 1 89 ? -11.578 -6.73 9.383 1 89.56 89 GLU A O 1
ATOM 651 N N . VAL A 1 90 ? -13.312 -5.363 8.883 1 92.06 90 VAL A N 1
ATOM 652 C CA . VAL A 1 90 ? -12.633 -4.824 7.711 1 92.06 90 VAL A CA 1
ATOM 653 C C . VAL A 1 90 ? -12.492 -3.311 7.844 1 92.06 90 VAL A C 1
ATOM 655 O O . VAL A 1 90 ? -13.484 -2.6 8.016 1 92.06 90 VAL A O 1
ATOM 658 N N . PHE A 1 91 ? -11.273 -2.854 7.844 1 93.94 91 PHE A N 1
ATOM 659 C CA . PHE A 1 91 ? -11.055 -1.412 7.859 1 93.94 91 PHE A CA 1
ATOM 660 C C . PHE A 1 91 ? -9.766 -1.054 7.133 1 93.94 91 PHE A C 1
ATOM 662 O O . PHE A 1 91 ? -8.906 -1.913 6.918 1 93.94 91 PHE A O 1
ATOM 669 N N . THR A 1 92 ? -9.664 0.093 6.715 1 94.88 92 THR A N 1
ATOM 670 C CA . THR A 1 92 ? -8.469 0.685 6.125 1 94.88 92 THR A CA 1
ATOM 671 C C . THR A 1 92 ? -8.289 2.129 6.59 1 94.88 92 THR A C 1
ATOM 673 O O . THR A 1 92 ? -9.203 2.947 6.438 1 94.88 92 THR A O 1
ATOM 676 N N . CYS A 1 93 ? -7.168 2.42 7.18 1 95.5 93 CYS A N 1
ATOM 677 C CA . CYS A 1 93 ? -6.82 3.77 7.609 1 95.5 93 CYS A CA 1
ATOM 678 C C . CYS A 1 93 ? -5.586 4.277 6.871 1 95.5 93 CYS A C 1
ATOM 680 O O . CYS A 1 93 ? -4.617 3.539 6.691 1 95.5 93 CYS A O 1
ATOM 682 N N . VAL A 1 94 ? -5.699 5.543 6.414 1 96.44 94 VAL A N 1
ATOM 683 C CA . VAL A 1 94 ? -4.602 6.133 5.66 1 96.44 94 VAL A CA 1
ATOM 684 C C . VAL A 1 94 ? -4.152 7.434 6.324 1 96.44 94 VAL A C 1
ATOM 686 O O . VAL A 1 94 ? -4.984 8.25 6.734 1 96.44 94 VAL A O 1
ATOM 689 N N . THR A 1 95 ? -2.852 7.617 6.461 1 95.75 95 THR A N 1
ATOM 690 C CA . THR A 1 95 ? -2.25 8.852 6.957 1 95.75 95 THR A CA 1
ATOM 691 C C . THR A 1 95 ? -1.165 9.344 6.004 1 95.75 95 THR A C 1
ATOM 693 O O . THR A 1 95 ? -0.398 8.547 5.461 1 95.75 95 THR A O 1
ATOM 696 N N . CYS A 1 96 ? -1.124 10.641 5.852 1 95.88 96 CYS A N 1
ATOM 697 C CA . CYS A 1 96 ? -0.125 11.258 4.988 1 95.88 96 CYS A CA 1
ATOM 698 C C . CYS A 1 96 ? 0.875 12.062 5.805 1 95.88 96 CYS A C 1
ATOM 700 O O . CYS A 1 96 ? 0.548 13.141 6.305 1 95.88 96 CYS A O 1
ATOM 702 N N . CYS A 1 97 ? 2.092 11.57 5.855 1 92.88 97 CYS A N 1
ATOM 703 C CA . CYS A 1 97 ? 3.148 12.258 6.59 1 92.88 97 CYS A CA 1
ATOM 704 C C . CYS A 1 97 ? 3.885 13.242 5.695 1 92.88 97 CYS A C 1
ATOM 706 O O . CYS A 1 97 ? 4.25 12.914 4.566 1 92.88 97 CYS A O 1
ATOM 708 N N . THR A 1 98 ? 4.121 14.461 6.289 1 89.56 98 THR A N 1
ATOM 709 C CA . THR A 1 98 ? 4.789 15.477 5.477 1 89.56 98 THR A CA 1
ATOM 710 C C . THR A 1 98 ? 6.07 15.953 6.156 1 89.56 98 THR A C 1
ATOM 712 O O . THR A 1 98 ? 6.746 16.844 5.652 1 89.56 98 THR A O 1
ATOM 715 N N . THR A 1 99 ? 6.387 15.336 7.312 1 87.56 99 THR A N 1
ATOM 716 C CA . THR A 1 99 ? 7.598 15.719 8.031 1 87.56 99 THR A CA 1
ATOM 717 C C . THR A 1 99 ? 8.352 14.477 8.508 1 87.56 99 THR A C 1
ATOM 719 O O . THR A 1 99 ? 7.754 13.43 8.734 1 87.56 99 THR A O 1
ATOM 722 N N . ASP A 1 100 ? 9.68 14.695 8.727 1 86 100 ASP A N 1
ATOM 723 C CA . ASP A 1 100 ? 10.508 13.602 9.227 1 86 100 ASP A CA 1
ATOM 724 C C . ASP A 1 100 ? 10.078 13.195 10.641 1 86 100 ASP A C 1
ATOM 726 O O . ASP A 1 100 ? 9.75 14.055 11.461 1 86 100 ASP A O 1
ATOM 730 N N . GLY A 1 101 ? 10.148 11.977 10.953 1 82.06 101 GLY A N 1
ATOM 731 C CA . GLY A 1 101 ? 9.781 11.492 12.273 1 82.06 101 GLY A CA 1
ATOM 732 C C . GLY A 1 101 ? 8.305 11.172 12.406 1 82.06 101 GLY A C 1
ATOM 733 O O . GLY A 1 101 ? 7.875 10.602 13.406 1 82.06 101 GLY A O 1
ATOM 734 N N . CYS A 1 102 ? 7.566 11.578 11.414 1 83.56 102 CYS A N 1
ATOM 735 C CA . CYS A 1 102 ? 6.156 11.203 11.398 1 83.56 102 CYS A CA 1
ATOM 736 C C . CYS A 1 102 ? 6 9.688 11.352 1 83.56 102 CYS A C 1
ATOM 738 O O . CYS A 1 102 ? 6.656 9.008 10.562 1 83.56 102 CYS A O 1
ATOM 740 N N . VAL A 1 103 ? 5.141 9.125 12.273 1 78.31 103 VAL A N 1
ATOM 741 C CA . VAL A 1 103 ? 4.961 7.68 12.367 1 78.31 103 VAL A CA 1
ATOM 742 C C . VAL A 1 103 ? 3.615 7.285 11.766 1 78.31 103 VAL A C 1
ATOM 744 O O . VAL A 1 103 ? 3.398 6.121 11.422 1 78.31 103 VAL A O 1
ATOM 747 N N . GLY A 1 104 ? 2.752 8.242 11.398 1 76.12 104 GLY A N 1
ATOM 748 C CA . GLY A 1 104 ? 1.485 7.973 10.742 1 76.12 104 GLY A CA 1
ATOM 749 C C . GLY A 1 104 ? 0.506 7.215 11.617 1 76.12 104 GLY A C 1
ATOM 750 O O . GLY A 1 104 ? -0.157 6.285 11.156 1 76.12 104 GLY A O 1
ATOM 751 N N . ASP A 1 105 ? 0.45 7.453 12.859 1 69.31 105 ASP A N 1
ATOM 752 C CA . ASP A 1 105 ? -0.356 6.68 13.797 1 69.31 105 ASP A CA 1
ATOM 753 C C . ASP A 1 105 ? -1.817 7.117 13.758 1 69.31 105 ASP A C 1
ATOM 755 O O . ASP A 1 105 ? -2.135 8.266 14.086 1 69.31 105 ASP A O 1
ATOM 759 N N . LEU A 1 106 ? -2.498 6.766 12.641 1 65.12 106 LEU A N 1
ATOM 760 C CA . LEU A 1 106 ? -3.953 6.824 12.727 1 65.12 106 LEU A CA 1
ATOM 761 C C . LEU A 1 106 ? -4.543 5.434 12.906 1 65.12 106 LEU A C 1
ATOM 763 O O . LEU A 1 106 ? -4.227 4.516 12.141 1 65.12 106 LEU A O 1
ATOM 767 N N . MET A 1 107 ? -5.008 5.152 14.117 1 67.81 107 MET A N 1
ATOM 768 C CA . MET A 1 107 ? -5.684 3.898 14.445 1 67.81 107 MET A CA 1
ATOM 769 C C . MET A 1 107 ? -7.199 4.059 14.359 1 67.81 107 MET A C 1
ATOM 771 O O . MET A 1 107 ? -7.723 5.156 14.562 1 67.81 107 MET A O 1
ATOM 775 N N . PRO A 1 108 ? -7.734 3.047 13.727 1 68.75 108 PRO A N 1
ATOM 776 C CA . PRO A 1 108 ? -9.195 3.131 13.688 1 68.75 108 PRO A CA 1
ATOM 777 C C . PRO A 1 108 ? -9.797 3.455 15.055 1 68.75 108 PRO A C 1
ATOM 779 O O . PRO A 1 108 ? -9.289 3.004 16.078 1 68.75 108 PRO A O 1
ATOM 782 N N . SER A 1 109 ? -10.43 4.586 15.211 1 56.16 109 SER A N 1
ATOM 783 C CA . SER A 1 109 ? -11.117 4.953 16.438 1 56.16 109 SER A CA 1
ATOM 784 C C . SER A 1 109 ? -12.031 3.828 16.922 1 56.16 109 SER A C 1
ATOM 786 O O . SER A 1 109 ? -12.68 3.162 16.109 1 56.16 109 SER A O 1
ATOM 788 N N . ALA A 1 110 ? -11.852 3.23 18.109 1 48.19 110 ALA A N 1
ATOM 789 C CA . ALA A 1 110 ? -13.055 2.58 18.625 1 48.19 110 ALA A CA 1
ATOM 790 C C . ALA A 1 110 ? -14.281 3.473 18.469 1 48.19 110 ALA A C 1
ATOM 792 O O . ALA A 1 110 ? -14.156 4.688 18.312 1 48.19 110 ALA A O 1
ATOM 793 N N . ALA A 1 111 ? -15.602 2.996 18.172 1 40 111 ALA A N 1
ATOM 794 C CA . ALA A 1 111 ? -16.719 3.887 18.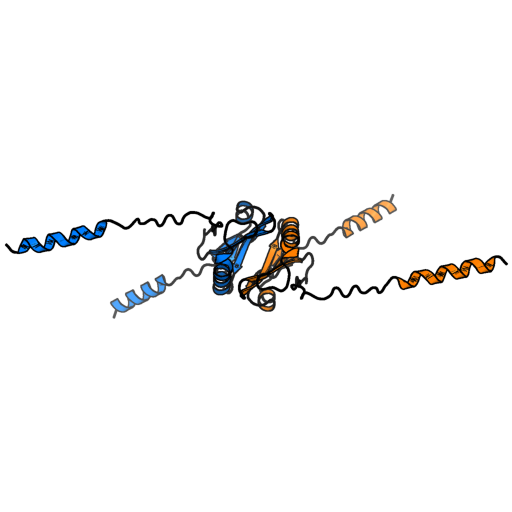438 1 40 111 ALA A CA 1
ATOM 795 C C . ALA A 1 111 ? -16.422 4.805 19.625 1 40 111 ALA A C 1
ATOM 797 O O . ALA A 1 111 ? -16.562 4.402 20.781 1 40 111 ALA A O 1
ATOM 798 N N . SER A 1 112 ? -15.492 5.23 19.797 1 34.78 112 SER A N 1
ATOM 799 C CA . SER A 1 112 ? -15.422 6.148 20.938 1 34.78 112 SER A CA 1
ATOM 800 C C . SER A 1 112 ? -16.438 7.273 20.797 1 34.78 112 SER A C 1
ATOM 802 O O . SER A 1 112 ? -16.812 7.652 19.688 1 34.78 112 SER A O 1
ATOM 804 N N . ALA A 1 113 ? -17.406 7.527 21.875 1 34.44 113 ALA A N 1
ATOM 805 C CA . ALA A 1 113 ? -18.141 8.703 22.328 1 34.44 113 ALA A CA 1
ATOM 806 C C . ALA A 1 113 ? -17.328 9.977 22.109 1 34.44 113 ALA A C 1
ATOM 808 O O . ALA A 1 113 ? -16.188 10.086 22.562 1 34.44 113 ALA A O 1
ATOM 809 N N . ALA A 1 114 ? -17.5 10.586 20.984 1 35.38 114 ALA A N 1
ATOM 810 C CA . ALA A 1 114 ? -17.125 11.984 20.797 1 35.38 114 ALA A CA 1
ATOM 811 C C . ALA A 1 114 ? -17.016 12.703 22.141 1 35.38 114 ALA A C 1
ATOM 813 O O . ALA A 1 114 ? -18.031 12.953 22.797 1 35.38 114 ALA A O 1
ATOM 814 N N . ARG A 1 115 ? -16.172 12.406 23.016 1 31.25 115 ARG A N 1
ATOM 815 C CA . ARG A 1 115 ? -16.078 13.391 24.094 1 31.25 115 ARG A CA 1
ATOM 816 C C . ARG A 1 115 ? -15.828 14.781 23.531 1 31.25 115 ARG A C 1
ATOM 818 O O . ARG A 1 115 ? -14.781 15.031 22.922 1 31.25 115 ARG A O 1
ATOM 825 N N . ILE A 1 116 ? -16.875 15.383 22.844 1 31.45 116 ILE A N 1
ATOM 826 C CA . ILE A 1 116 ? -16.953 16.828 22.672 1 31.45 116 ILE A CA 1
ATOM 827 C C . ILE A 1 116 ? -16.297 17.531 23.859 1 31.45 116 ILE A C 1
ATOM 829 O O . ILE A 1 116 ? -16.781 17.422 24.984 1 31.45 116 ILE A O 1
ATOM 833 N N . SER A 1 117 ? -15.086 17.562 23.906 1 31.22 117 SER A N 1
ATOM 834 C CA . SER A 1 117 ? -14.469 18.453 24.891 1 31.22 117 SER A CA 1
ATOM 835 C C . SER A 1 117 ? -15.039 19.859 24.797 1 31.22 117 SER A C 1
ATOM 837 O O . SER A 1 117 ? -14.781 20.578 23.844 1 31.22 117 SER A O 1
ATOM 839 N N . ILE A 1 118 ? -16.234 20.062 25.219 1 33.91 118 ILE A N 1
ATOM 840 C CA . ILE A 1 118 ? -16.859 21.328 25.578 1 33.91 118 ILE A CA 1
ATOM 841 C C . ILE A 1 118 ? -15.898 22.141 26.453 1 33.91 118 ILE A C 1
ATOM 843 O O . ILE A 1 118 ? -15.875 21.984 27.672 1 33.91 118 ILE A O 1
ATOM 847 N N . VAL A 1 119 ? -14.602 21.969 26.141 1 30.44 119 VAL A N 1
ATOM 848 C CA . VAL A 1 119 ? -13.727 22.75 27.016 1 30.44 119 VAL A CA 1
ATOM 849 C C . VAL A 1 119 ? -14.117 24.219 26.953 1 30.44 119 VAL A C 1
ATOM 851 O O . VAL A 1 119 ? -14.062 24.922 27.953 1 30.44 119 VAL A O 1
ATOM 854 N N . THR A 1 120 ? -14.125 24.906 25.781 1 34.16 120 THR A N 1
ATOM 855 C CA . THR A 1 120 ? -13.602 26.25 25.984 1 34.16 120 THR A CA 1
ATOM 856 C C . THR A 1 120 ? -14.648 27.141 26.656 1 34.16 120 THR A C 1
ATOM 858 O O . THR A 1 120 ? -15.555 27.641 26 1 34.16 120 THR A O 1
ATOM 861 N N . MET A 1 121 ? -15.25 26.797 27.703 1 32.84 121 MET A N 1
ATOM 862 C CA . MET A 1 121 ? -16.328 27.5 28.391 1 32.84 121 MET A CA 1
ATOM 863 C C . MET A 1 121 ? -15.938 28.953 28.656 1 32.84 121 MET A C 1
ATOM 865 O O . MET A 1 121 ? -16.734 29.859 28.438 1 32.84 121 MET A O 1
ATOM 869 N N . ALA A 1 122 ? -15.039 29.266 29.531 1 33.5 122 ALA A N 1
ATOM 870 C CA . ALA A 1 122 ? -15.172 30.141 30.703 1 33.5 122 ALA A CA 1
ATOM 871 C C . ALA A 1 122 ? -14.711 31.547 30.375 1 33.5 122 ALA A C 1
ATOM 873 O O . ALA A 1 122 ? -15.07 32.5 31.078 1 33.5 122 ALA A O 1
ATOM 874 N N . THR A 1 123 ? -13.773 31.688 29.469 1 35 123 THR A N 1
ATOM 875 C CA . THR A 1 123 ? -12.953 32.812 29.859 1 35 123 THR A CA 1
ATOM 876 C C . THR A 1 123 ? -13.656 34.125 29.516 1 35 123 THR A C 1
ATOM 878 O O . THR A 1 123 ? -13.219 35.219 29.922 1 35 123 THR A O 1
ATOM 881 N N . ALA A 1 124 ? -14.484 34.125 28.578 1 35.28 124 ALA A N 1
ATOM 882 C CA . ALA A 1 124 ? -14.586 35.438 27.938 1 35.28 124 ALA A CA 1
ATOM 883 C C . ALA A 1 124 ? -15.336 36.406 28.844 1 35.28 124 ALA A C 1
ATOM 885 O O . ALA A 1 124 ? -15.516 37.594 28.469 1 35.28 124 ALA A O 1
ATOM 886 N N . ALA A 1 125 ? -15.984 35.906 29.844 1 34.72 125 ALA A N 1
ATOM 887 C CA . ALA A 1 125 ? -16.984 36.844 30.328 1 34.72 125 ALA A CA 1
ATOM 888 C C . ALA A 1 125 ? -16.328 38.031 31.047 1 34.72 125 ALA A C 1
ATOM 890 O O . ALA A 1 125 ? -17.016 38.938 31.516 1 34.72 125 ALA A O 1
ATOM 891 N N . LEU A 1 126 ? -15.039 37.812 31.391 1 37.28 126 LEU A N 1
ATOM 892 C CA . LEU A 1 126 ? -14.641 38.75 32.438 1 37.28 126 LEU A CA 1
ATOM 893 C C . LEU A 1 126 ? -14.484 40.156 31.859 1 37.28 126 LEU A C 1
ATOM 895 O O . LEU A 1 126 ? -14.477 41.156 32.594 1 37.28 126 LEU A O 1
ATOM 899 N N . ALA A 1 127 ? -14.25 40.25 30.578 1 36.69 127 ALA A N 1
ATOM 900 C CA . ALA A 1 127 ? -13.75 41.562 30.188 1 36.69 127 ALA A CA 1
ATOM 901 C C . ALA A 1 127 ? -14.836 42.625 30.312 1 36.69 127 ALA A C 1
ATOM 903 O O . ALA A 1 127 ? -14.57 43.844 30.172 1 36.69 127 ALA A O 1
ATOM 904 N N . VAL A 1 128 ? -16.062 42.156 30.281 1 37.03 128 VAL A N 1
ATOM 905 C CA . VAL A 1 128 ? -17.031 43.219 30.031 1 37.03 128 VAL A CA 1
ATOM 906 C C . VAL A 1 128 ? -17.094 44.156 31.25 1 37.03 128 VAL A C 1
ATOM 908 O O . VAL A 1 128 ? -17.547 45.281 31.141 1 37.03 128 VAL A O 1
ATOM 911 N N . LEU A 1 129 ? -16.75 43.625 32.375 1 37.16 129 LEU A N 1
ATOM 912 C CA . LEU A 1 129 ? -17.234 44.438 33.5 1 37.16 129 LEU A CA 1
ATOM 913 C C . LEU A 1 129 ? -16.375 45.688 33.688 1 37.16 129 LEU A C 1
ATOM 915 O O . LEU A 1 129 ? -16.734 46.562 34.469 1 37.16 129 LEU A O 1
ATOM 919 N N . LEU A 1 130 ? -15.141 45.625 33.188 1 39.81 130 LEU A N 1
ATOM 920 C CA . LEU A 1 130 ? -14.352 46.75 33.688 1 39.81 130 LEU A CA 1
ATOM 921 C C . LEU A 1 130 ? -14.789 48.062 33.062 1 39.81 130 LEU A C 1
ATOM 923 O O . LEU A 1 130 ? -14.258 49.125 33.406 1 39.81 130 LEU A O 1
ATOM 927 N N . LYS A 1 131 ? -15.383 48 31.953 1 40 131 LYS A N 1
ATOM 928 C CA . LYS A 1 131 ? -15.469 49.312 31.328 1 40 131 LYS A CA 1
ATOM 929 C C . LYS A 1 131 ? -16.312 50.281 32.156 1 40 131 LYS A C 1
ATOM 931 O O . LYS A 1 131 ? -16.203 51.5 32 1 40 131 LYS A O 1
ATOM 936 N N . ASN A 1 132 ? -17.359 49.719 32.781 1 41.78 132 ASN A N 1
ATOM 937 C CA . ASN A 1 132 ? -18.312 50.75 33.125 1 41.78 132 ASN A CA 1
ATOM 938 C C . ASN A 1 132 ? -17.797 51.656 34.25 1 41.78 132 ASN A C 1
ATOM 940 O O . ASN A 1 132 ? -18.484 52.594 34.688 1 41.78 132 ASN A O 1
ATOM 944 N N . ALA A 1 133 ? -16.828 51.25 35.062 1 41.41 133 ALA A N 1
ATOM 945 C CA . ALA A 1 133 ? -16.719 52.062 36.25 1 41.41 133 ALA A CA 1
ATOM 946 C C . ALA A 1 133 ? -16.125 53.438 35.906 1 41.41 133 ALA A C 1
ATOM 948 O O . ALA A 1 133 ? -15.93 54.281 36.812 1 41.41 133 ALA A O 1
ATOM 949 N N . ALA A 1 134 ? -15.508 53.688 34.781 1 40.59 134 ALA A N 1
ATOM 950 C CA . ALA A 1 134 ? -14.883 55 34.719 1 40.59 134 ALA A CA 1
ATOM 951 C C . ALA A 1 134 ? -15.93 56.094 34.656 1 40.59 134 ALA A C 1
ATOM 953 O O . ALA A 1 134 ? -15.602 57.25 34.438 1 40.59 134 ALA A O 1
ATOM 954 N N . GLY A 1 135 ? -17.297 55.812 34.781 1 33.75 135 GLY A N 1
ATOM 955 C CA . GLY A 1 135 ? -18.109 57 34.719 1 33.75 135 GLY A CA 1
ATOM 956 C C . GLY A 1 135 ? -17.953 57.906 35.938 1 33.75 135 GLY A C 1
ATOM 957 O O . GLY A 1 135 ? -18.391 59.031 35.938 1 33.75 135 GLY A O 1
ATOM 958 N N . PHE A 1 136 ? -17.266 57.562 37.031 1 28.89 136 PHE A N 1
ATOM 959 C CA . PHE A 1 136 ? -17.234 58.719 37.906 1 28.89 136 PHE A CA 1
ATOM 960 C C . PHE A 1 136 ? -16.141 59.688 37.469 1 28.89 136 PHE A C 1
ATOM 962 O O . PHE A 1 136 ? -15.094 59.25 36.969 1 28.89 136 PHE A O 1
ATOM 969 N N . MET B 1 1 ? 35.5 -42.875 -9.203 1 39.91 1 MET B N 1
ATOM 970 C CA . MET B 1 1 ? 35.344 -41.75 -8.297 1 39.91 1 MET B CA 1
ATOM 971 C C . MET B 1 1 ? 35.281 -40.438 -9.062 1 39.91 1 MET B C 1
ATOM 973 O O . MET B 1 1 ? 35.125 -39.375 -8.469 1 39.91 1 MET B O 1
ATOM 977 N N . LYS B 1 2 ? 35.875 -40.469 -10.281 1 58.56 2 LYS B N 1
ATOM 978 C CA . LYS B 1 2 ? 35.938 -39.25 -11.086 1 58.56 2 LYS B CA 1
ATOM 979 C C . LYS B 1 2 ? 34.562 -38.875 -11.602 1 58.56 2 LYS B C 1
ATOM 981 O O . LYS B 1 2 ? 34.312 -37.719 -11.984 1 58.56 2 LYS B O 1
ATOM 986 N N . GLY B 1 3 ? 33.781 -39.812 -11.75 1 54.59 3 GLY B N 1
ATOM 987 C CA . GLY B 1 3 ? 32.438 -39.531 -12.297 1 54.59 3 GLY B CA 1
ATOM 988 C C . GLY B 1 3 ? 31.531 -38.844 -11.32 1 54.59 3 GLY B C 1
ATOM 989 O O . GLY B 1 3 ? 30.609 -38.125 -11.727 1 54.59 3 GLY B O 1
ATOM 990 N N . LEU B 1 4 ? 31.734 -39.219 -10.031 1 59.09 4 LEU B N 1
ATOM 991 C CA . LEU B 1 4 ? 30.875 -38.656 -8.992 1 59.09 4 LEU B CA 1
ATOM 992 C C . LEU B 1 4 ? 31.188 -37.188 -8.727 1 59.09 4 LEU B C 1
ATOM 994 O O . LEU B 1 4 ? 30.297 -36.406 -8.43 1 59.09 4 LEU B O 1
ATOM 998 N N . VAL B 1 5 ? 32.438 -36.812 -9.094 1 60.62 5 VAL B N 1
ATOM 999 C CA . VAL B 1 5 ? 32.844 -35.438 -8.789 1 60.62 5 VAL B CA 1
ATOM 1000 C C . VAL B 1 5 ? 32.25 -34.5 -9.844 1 60.62 5 VAL B C 1
ATOM 1002 O O . VAL B 1 5 ? 31.984 -33.312 -9.547 1 60.62 5 VAL B O 1
ATOM 1005 N N . PHE B 1 6 ? 32.062 -35 -11.031 1 59.78 6 PHE B N 1
ATOM 1006 C CA . PHE B 1 6 ? 31.578 -34.125 -12.086 1 59.78 6 PHE B CA 1
ATOM 1007 C C . PHE B 1 6 ? 30.078 -33.844 -11.906 1 59.78 6 PHE B C 1
ATOM 1009 O O . PHE B 1 6 ? 29.609 -32.75 -12.211 1 59.78 6 PHE B O 1
ATOM 1016 N N . VAL B 1 7 ? 29.438 -34.781 -11.258 1 57.38 7 VAL B N 1
ATOM 1017 C CA . VAL B 1 7 ? 28 -34.625 -11.07 1 57.38 7 VAL B CA 1
ATOM 1018 C C . VAL B 1 7 ? 27.734 -33.625 -9.93 1 57.38 7 VAL B C 1
ATOM 1020 O O . VAL B 1 7 ? 26.766 -32.875 -9.969 1 57.38 7 VAL B O 1
ATOM 1023 N N . ILE B 1 8 ? 28.75 -33.562 -8.992 1 57.16 8 ILE B N 1
ATOM 1024 C CA . ILE B 1 8 ? 28.531 -32.688 -7.848 1 57.16 8 ILE B CA 1
ATOM 1025 C C . ILE B 1 8 ? 28.828 -31.234 -8.25 1 57.16 8 ILE B C 1
ATOM 1027 O O . ILE B 1 8 ? 28.125 -30.312 -7.812 1 57.16 8 ILE B O 1
ATOM 1031 N N . ALA B 1 9 ? 29.719 -31.047 -9.219 1 55.75 9 ALA B N 1
ATOM 1032 C CA . ALA B 1 9 ? 30.047 -29.688 -9.633 1 55.75 9 ALA B CA 1
ATOM 1033 C C . ALA B 1 9 ? 28.906 -29.078 -10.453 1 55.75 9 ALA B C 1
ATOM 1035 O O . ALA B 1 9 ? 28.625 -27.875 -10.32 1 55.75 9 ALA B O 1
ATOM 1036 N N . VAL B 1 10 ? 28.188 -29.922 -11.188 1 55.19 10 VAL B N 1
ATOM 1037 C CA . VAL B 1 10 ? 27.109 -29.391 -12.016 1 55.19 10 VAL B CA 1
ATOM 1038 C C . VAL B 1 10 ? 25.875 -29.109 -11.148 1 55.19 10 VAL B C 1
ATOM 1040 O O . VAL B 1 10 ? 25.156 -28.156 -11.383 1 55.19 10 VAL B O 1
ATOM 1043 N N . ALA B 1 11 ? 25.75 -29.891 -10.086 1 53.06 11 ALA B N 1
ATOM 1044 C CA . ALA B 1 11 ? 24.594 -29.656 -9.219 1 53.06 11 ALA B CA 1
ATOM 1045 C C . ALA B 1 11 ? 24.75 -28.375 -8.414 1 53.06 11 ALA B C 1
ATOM 1047 O O . ALA B 1 11 ? 23.766 -27.672 -8.148 1 53.06 11 ALA B O 1
ATOM 1048 N N . PHE B 1 12 ? 26 -28.047 -8.062 1 52.91 12 PHE B N 1
ATOM 1049 C CA . PHE B 1 12 ? 26.172 -26.797 -7.316 1 52.91 12 PHE B CA 1
ATOM 1050 C C . PHE B 1 12 ? 25.922 -25.594 -8.211 1 52.91 12 PHE B C 1
ATOM 1052 O O . PHE B 1 12 ? 25.516 -24.531 -7.734 1 52.91 12 PHE B O 1
ATOM 1059 N N . ALA B 1 13 ? 26.219 -25.734 -9.469 1 48.78 13 ALA B N 1
ATOM 1060 C CA . ALA B 1 13 ? 26.031 -24.594 -10.359 1 48.78 13 ALA B CA 1
ATOM 1061 C C . ALA B 1 13 ? 24.547 -24.297 -10.562 1 48.78 13 ALA B C 1
ATOM 1063 O O . ALA B 1 13 ? 24.156 -23.156 -10.82 1 48.78 13 ALA B O 1
ATOM 1064 N N . CYS B 1 14 ? 23.734 -25.359 -10.562 1 46.03 14 CYS B N 1
ATOM 1065 C CA . CYS B 1 14 ? 22.344 -25.109 -10.93 1 46.03 14 CYS B CA 1
ATOM 1066 C C . CYS B 1 14 ? 21.625 -24.328 -9.836 1 46.03 14 CYS B C 1
ATOM 1068 O O . CYS B 1 14 ? 20.516 -23.812 -10.055 1 46.03 14 CYS B O 1
ATOM 1070 N N . CYS B 1 15 ? 22.109 -24.609 -8.664 1 43.28 15 CYS B N 1
ATOM 1071 C CA . CYS B 1 15 ? 21.312 -23.906 -7.66 1 43.28 15 CYS B CA 1
ATOM 1072 C C . CYS B 1 15 ? 21.656 -22.422 -7.625 1 43.28 15 CYS B C 1
ATOM 1074 O O . CYS B 1 15 ? 21.672 -21.812 -6.555 1 43.28 15 CYS B O 1
ATOM 1076 N N . VAL B 1 16 ? 22.5 -22 -8.547 1 42.25 16 VAL B N 1
ATOM 1077 C CA . VAL B 1 16 ? 22.5 -20.547 -8.5 1 42.25 16 VAL B CA 1
ATOM 1078 C C . VAL B 1 16 ? 21.062 -20.016 -8.617 1 42.25 16 VAL B C 1
ATOM 1080 O O . VAL B 1 16 ? 20.531 -19.891 -9.719 1 42.25 16 VAL B O 1
ATOM 1083 N N . ALA B 1 17 ? 20.172 -20.609 -7.938 1 44.97 17 ALA B N 1
ATOM 1084 C CA . ALA B 1 17 ? 19.031 -19.703 -7.773 1 44.97 17 ALA B CA 1
ATOM 1085 C C . ALA B 1 17 ? 19.484 -18.234 -7.84 1 44.97 17 ALA B C 1
ATOM 1087 O O . ALA B 1 17 ? 20.25 -17.781 -6.98 1 44.97 17 ALA B O 1
ATOM 1088 N N . THR B 1 18 ? 20.062 -17.844 -8.953 1 46.91 18 THR B N 1
ATOM 1089 C CA . THR B 1 18 ? 20.297 -16.422 -9.172 1 46.91 18 THR B CA 1
ATOM 1090 C C . THR B 1 18 ? 19.344 -15.578 -8.32 1 46.91 18 THR B C 1
ATOM 1092 O O . THR B 1 18 ? 18.156 -15.484 -8.625 1 46.91 18 THR B O 1
ATOM 1095 N N . CYS B 1 19 ? 19.344 -15.773 -7.016 1 53.66 19 CYS B N 1
ATOM 1096 C CA . CYS B 1 19 ? 18.609 -15.109 -5.953 1 53.66 19 CYS B CA 1
ATOM 1097 C C . CYS B 1 19 ? 18.516 -13.609 -6.195 1 53.66 19 CYS B C 1
ATOM 1099 O O . CYS B 1 19 ? 18.984 -12.812 -5.379 1 53.66 19 CYS B O 1
ATOM 1101 N N . GLY B 1 20 ? 18.719 -13.219 -7.547 1 66.38 20 GLY B N 1
ATOM 1102 C CA . GLY B 1 20 ? 18.781 -11.789 -7.801 1 66.38 20 GLY B CA 1
ATOM 1103 C C . GLY B 1 20 ? 17.578 -11.031 -7.262 1 66.38 20 GLY B C 1
ATOM 1104 O O . GLY B 1 20 ? 16.531 -11.625 -7.008 1 66.38 20 GLY B O 1
ATOM 1105 N N . ALA B 1 21 ? 17.859 -9.922 -6.703 1 85.12 21 ALA B N 1
ATOM 1106 C CA . ALA B 1 21 ? 16.844 -8.984 -6.23 1 85.12 21 ALA B CA 1
ATOM 1107 C C . ALA B 1 21 ? 15.812 -8.695 -7.32 1 85.12 21 ALA B C 1
ATOM 1109 O O . ALA B 1 21 ? 16.172 -8.422 -8.469 1 85.12 21 ALA B O 1
ATOM 1110 N N . LEU B 1 22 ? 14.578 -9.055 -7.059 1 91.62 22 LEU B N 1
ATOM 1111 C CA . LEU B 1 22 ? 13.461 -8.781 -7.953 1 91.62 22 LEU B CA 1
ATOM 1112 C C . LEU B 1 22 ? 13.273 -7.277 -8.148 1 91.62 22 LEU B C 1
ATOM 1114 O O . LEU B 1 22 ? 13.344 -6.512 -7.184 1 91.62 22 LEU B O 1
ATOM 1118 N N . GLU B 1 23 ? 13.148 -6.934 -9.438 1 92.69 23 GLU B N 1
ATOM 1119 C CA . GLU B 1 23 ? 12.875 -5.527 -9.727 1 92.69 23 GLU B CA 1
ATOM 1120 C C . GLU B 1 23 ? 11.406 -5.195 -9.5 1 92.69 23 GLU B C 1
ATOM 1122 O O . GLU B 1 23 ? 10.516 -5.969 -9.867 1 92.69 23 GLU B O 1
ATOM 1127 N N . CYS B 1 24 ? 11.195 -4.035 -8.867 1 94.06 24 CYS B N 1
ATOM 1128 C CA . CYS B 1 24 ? 9.852 -3.582 -8.555 1 94.06 24 CYS B CA 1
ATOM 1129 C C . CYS B 1 24 ? 9.719 -2.078 -8.758 1 94.06 24 CYS B C 1
ATOM 1131 O O . CYS B 1 24 ? 10.531 -1.304 -8.25 1 94.06 24 CYS B O 1
ATOM 1133 N N . ARG B 1 25 ? 8.727 -1.63 -9.594 1 94.31 25 ARG B N 1
ATOM 1134 C CA . ARG B 1 25 ? 8.43 -0.21 -9.75 1 94.31 25 ARG B CA 1
ATOM 1135 C C . ARG B 1 25 ? 7.566 0.298 -8.602 1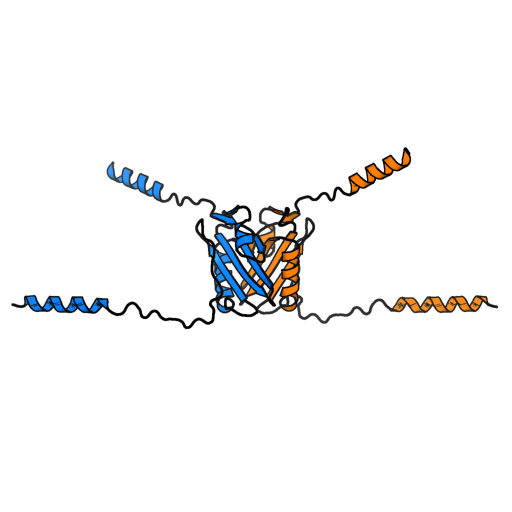 94.31 25 ARG B C 1
ATOM 1137 O O . ARG B 1 25 ? 6.336 0.332 -8.711 1 94.31 25 ARG B O 1
ATOM 1144 N N . THR B 1 26 ? 8.227 0.718 -7.52 1 95.19 26 THR B N 1
ATOM 1145 C CA . THR B 1 26 ? 7.512 1.083 -6.301 1 95.19 26 THR B CA 1
ATOM 1146 C C . THR B 1 26 ? 6.699 2.359 -6.508 1 95.19 26 THR B C 1
ATOM 1148 O O . THR B 1 26 ? 7.184 3.314 -7.117 1 95.19 26 THR B O 1
ATOM 1151 N N . CYS B 1 27 ? 5.48 2.348 -6.098 1 96.56 27 CYS B N 1
ATOM 1152 C CA . CYS B 1 27 ? 4.539 3.461 -6.188 1 96.56 27 CYS B CA 1
ATOM 1153 C C . CYS B 1 27 ? 3.422 3.314 -5.16 1 96.56 27 CYS B C 1
ATOM 1155 O O . CYS B 1 27 ? 3.234 2.238 -4.59 1 96.56 27 CYS B O 1
ATOM 1157 N N . ALA B 1 28 ? 2.717 4.418 -4.875 1 97.5 28 ALA B N 1
ATOM 1158 C CA . ALA B 1 28 ? 1.578 4.367 -3.961 1 97.5 28 ALA B CA 1
ATOM 1159 C C . ALA B 1 28 ? 0.537 5.426 -4.324 1 97.5 28 ALA B C 1
ATOM 1161 O O . ALA B 1 28 ? 0.876 6.59 -4.543 1 97.5 28 ALA B O 1
ATOM 1162 N N . ALA B 1 29 ? -0.708 4.91 -4.387 1 97.62 29 ALA B N 1
ATOM 1163 C CA . ALA B 1 29 ? -1.883 5.762 -4.555 1 97.62 29 ALA B CA 1
ATOM 1164 C C . ALA B 1 29 ? -1.815 6.531 -5.871 1 97.62 29 ALA B C 1
ATOM 1166 O O . ALA B 1 29 ? -2.037 7.746 -5.898 1 97.62 29 ALA B O 1
ATOM 1167 N N . LEU B 1 30 ? -1.485 5.812 -6.926 1 97.44 30 LEU B N 1
ATOM 1168 C CA . LEU B 1 30 ? -1.495 6.418 -8.25 1 97.44 30 LEU B CA 1
ATOM 1169 C C . LEU B 1 30 ? -2.758 6.031 -9.016 1 97.44 30 LEU B C 1
ATOM 1171 O O . LEU B 1 30 ? -3.223 4.895 -8.922 1 97.44 30 LEU B O 1
ATOM 1175 N N . GLY B 1 31 ? -3.271 6.926 -9.797 1 95.25 31 GLY B N 1
ATOM 1176 C CA . GLY B 1 31 ? -4.562 6.754 -10.445 1 95.25 31 GLY B CA 1
ATOM 1177 C C . GLY B 1 31 ? -4.531 5.77 -11.594 1 95.25 31 GLY B C 1
ATOM 1178 O O . GLY B 1 31 ? -5.566 5.215 -11.977 1 95.25 31 GLY B O 1
ATOM 1179 N N . THR B 1 32 ? -3.391 5.566 -12.234 1 94.12 32 THR B N 1
ATOM 1180 C CA . THR B 1 32 ? -3.312 4.641 -13.359 1 94.12 32 THR B CA 1
ATOM 1181 C C . THR B 1 32 ? -2.158 3.658 -13.172 1 94.12 32 THR B C 1
ATOM 1183 O O . THR B 1 32 ? -1.162 3.98 -12.516 1 94.12 32 THR B O 1
ATOM 1186 N N . ARG B 1 33 ? -2.365 2.531 -13.797 1 93.38 33 ARG B N 1
ATOM 1187 C CA . ARG B 1 33 ? -1.313 1.519 -13.773 1 93.38 33 ARG B CA 1
ATOM 1188 C C . ARG B 1 33 ? -0.05 2.025 -14.461 1 93.38 33 ARG B C 1
ATOM 1190 O O . ARG B 1 33 ? 1.061 1.794 -13.977 1 93.38 33 ARG B O 1
ATOM 1197 N N . GLN B 1 34 ? -0.227 2.771 -15.531 1 93.44 34 GLN B N 1
ATOM 1198 C CA . GLN B 1 34 ? 0.89 3.301 -16.312 1 93.44 34 GLN B CA 1
ATOM 1199 C C . GLN B 1 34 ? 1.74 4.25 -15.469 1 93.44 34 GLN B C 1
ATOM 1201 O O . GLN B 1 34 ? 2.967 4.262 -15.586 1 93.44 34 GLN B O 1
ATOM 1206 N N . ASP B 1 35 ? 1.134 5.051 -14.664 1 95 35 ASP B N 1
ATOM 1207 C CA . ASP B 1 35 ? 1.872 5.957 -13.789 1 95 35 ASP B CA 1
ATOM 1208 C C . ASP B 1 35 ? 2.785 5.18 -12.844 1 95 35 ASP B C 1
ATOM 1210 O O . ASP B 1 35 ? 3.904 5.613 -12.562 1 95 35 ASP B O 1
ATOM 1214 N N . CYS B 1 36 ? 2.385 4.062 -12.391 1 93.62 36 CYS B N 1
ATOM 1215 C CA . CYS B 1 36 ? 3.201 3.215 -11.531 1 93.62 36 CYS B CA 1
ATOM 1216 C C . CYS B 1 36 ? 4.387 2.643 -12.297 1 93.62 36 CYS B C 1
ATOM 1218 O O . CYS B 1 36 ? 5.523 2.691 -11.82 1 93.62 36 CYS B O 1
ATOM 1220 N N . LEU B 1 37 ? 4.113 2.195 -13.461 1 93 37 LEU B N 1
ATOM 1221 C CA . LEU B 1 37 ? 5.133 1.509 -14.25 1 93 37 LEU B CA 1
ATOM 1222 C C . LEU B 1 37 ? 6.195 2.488 -14.734 1 93 37 LEU B C 1
ATOM 1224 O O . LEU B 1 37 ? 7.27 2.076 -15.172 1 93 37 LEU B O 1
ATOM 1228 N N . ASN B 1 38 ? 5.875 3.789 -14.648 1 94.62 38 ASN B N 1
ATOM 1229 C CA . ASN B 1 38 ? 6.824 4.82 -15.055 1 94.62 38 ASN B CA 1
ATOM 1230 C C . ASN B 1 38 ? 7.719 5.246 -13.891 1 94.62 38 ASN B C 1
ATOM 1232 O O . ASN B 1 38 ? 8.609 6.086 -14.062 1 94.62 38 ASN B O 1
ATOM 1236 N N . ARG B 1 39 ? 7.516 4.648 -12.734 1 95.38 39 ARG B N 1
ATOM 1237 C CA . ARG B 1 39 ? 8.367 4.98 -11.602 1 95.38 39 ARG B CA 1
ATOM 1238 C C . ARG B 1 39 ? 9.68 4.219 -11.656 1 95.38 39 ARG B C 1
ATOM 1240 O O . ARG B 1 39 ? 9.797 3.221 -12.367 1 95.38 39 ARG B O 1
ATOM 1247 N N . PRO B 1 40 ? 10.68 4.785 -10.891 1 90.38 40 PRO B N 1
ATOM 1248 C CA . PRO B 1 40 ? 11.961 4.074 -10.867 1 90.38 40 PRO B CA 1
ATOM 1249 C C . PRO B 1 40 ? 11.859 2.703 -10.203 1 90.38 40 PRO B C 1
ATOM 1251 O O . PRO B 1 40 ? 11.055 2.512 -9.297 1 90.38 40 PRO B O 1
ATOM 1254 N N . GLU B 1 41 ? 12.695 1.85 -10.656 1 90.69 41 GLU B N 1
ATOM 1255 C CA . GLU B 1 41 ? 12.727 0.487 -10.133 1 90.69 41 GLU B CA 1
ATOM 1256 C C . GLU B 1 41 ? 13.461 0.429 -8.797 1 90.69 41 GLU B C 1
ATOM 1258 O O . GLU B 1 41 ? 14.453 1.133 -8.594 1 90.69 41 GLU B O 1
ATOM 1263 N N . SER B 1 42 ? 12.961 -0.366 -7.988 1 91.06 42 SER B N 1
ATOM 1264 C CA . SER B 1 42 ? 13.648 -0.784 -6.77 1 91.06 42 SER B CA 1
ATOM 1265 C C . SER B 1 42 ? 13.945 -2.279 -6.789 1 91.06 42 SER B C 1
ATOM 1267 O O . SER B 1 42 ? 13.258 -3.045 -7.473 1 91.06 42 SER B O 1
ATOM 1269 N N . ASN B 1 43 ? 15.023 -2.623 -6.09 1 92.75 43 ASN B N 1
ATOM 1270 C CA . ASN B 1 43 ? 15.344 -4.043 -5.961 1 92.75 43 ASN B CA 1
ATOM 1271 C C . ASN B 1 43 ? 14.82 -4.617 -4.648 1 92.75 43 ASN B C 1
ATOM 1273 O O . ASN B 1 43 ? 15.164 -4.129 -3.57 1 92.75 43 ASN B O 1
ATOM 1277 N N . CYS B 1 44 ? 13.977 -5.668 -4.82 1 95.25 44 CYS B N 1
ATOM 1278 C CA . CYS B 1 44 ? 13.43 -6.34 -3.65 1 95.25 44 CYS B CA 1
ATOM 1279 C C . CYS B 1 44 ? 14.352 -7.465 -3.186 1 95.25 44 CYS B C 1
ATOM 1281 O O . CYS B 1 44 ? 14.609 -8.406 -3.934 1 95.25 44 CYS B O 1
ATOM 1283 N N . THR B 1 45 ? 14.812 -7.273 -2.035 1 93.81 45 THR B N 1
ATOM 1284 C CA . THR B 1 45 ? 15.703 -8.266 -1.448 1 93.81 45 THR B CA 1
ATOM 1285 C C . THR B 1 45 ? 15.156 -8.766 -0.112 1 93.81 45 THR B C 1
ATOM 1287 O O . THR B 1 45 ? 14.188 -8.219 0.408 1 93.81 45 THR B O 1
ATOM 1290 N N . ILE B 1 46 ? 15.742 -9.875 0.348 1 93.62 46 ILE B N 1
ATOM 1291 C CA . ILE B 1 46 ? 15.375 -10.352 1.676 1 93.62 46 ILE B CA 1
ATOM 1292 C C . ILE B 1 46 ? 15.594 -9.242 2.703 1 93.62 46 ILE B C 1
ATOM 1294 O O . ILE B 1 46 ? 16.625 -8.562 2.68 1 93.62 46 ILE B O 1
ATOM 1298 N N . PRO B 1 47 ? 14.539 -8.953 3.574 1 95.44 47 PRO B N 1
ATOM 1299 C CA . PRO B 1 47 ? 13.414 -9.797 3.961 1 95.44 47 PRO B CA 1
ATOM 1300 C C . PRO B 1 47 ? 12.156 -9.516 3.143 1 95.44 47 PRO B C 1
ATOM 1302 O O . PRO B 1 47 ? 11.109 -10.125 3.381 1 95.44 47 PRO B O 1
ATOM 1305 N N . ASP B 1 48 ? 12.219 -8.68 2.174 1 96.69 48 ASP B N 1
ATOM 1306 C CA . ASP B 1 48 ? 11.078 -8.32 1.336 1 96.69 48 ASP B CA 1
ATOM 1307 C C . ASP B 1 48 ? 11.336 -8.68 -0.126 1 96.69 48 ASP B C 1
ATOM 1309 O O . ASP B 1 48 ? 11.469 -7.797 -0.975 1 96.69 48 ASP B O 1
ATOM 1313 N N . PRO B 1 49 ? 11.242 -9.914 -0.494 1 96.06 49 PRO B N 1
ATOM 1314 C CA . PRO B 1 49 ? 11.773 -10.344 -1.787 1 96.06 49 PRO B CA 1
ATOM 1315 C C . PRO B 1 49 ? 10.742 -10.281 -2.906 1 96.06 49 PRO B C 1
ATOM 1317 O O . PRO B 1 49 ? 11.07 -10.516 -4.07 1 96.06 49 PRO B O 1
ATOM 1320 N N . VAL B 1 50 ? 9.516 -10.031 -2.637 1 96.38 50 VAL B N 1
ATOM 1321 C CA . VAL B 1 50 ? 8.484 -10.078 -3.668 1 96.38 50 VAL B CA 1
ATOM 1322 C C . VAL B 1 50 ? 7.945 -8.672 -3.93 1 96.38 50 VAL B C 1
ATOM 1324 O O . VAL B 1 50 ? 8.078 -7.785 -3.082 1 96.38 50 VAL B O 1
ATOM 1327 N N . CYS B 1 51 ? 7.477 -8.484 -5.121 1 96.19 51 CYS B N 1
ATOM 1328 C CA . CYS B 1 51 ? 6.797 -7.238 -5.465 1 96.19 51 CYS B CA 1
ATOM 1329 C C . CYS B 1 51 ? 5.285 -7.395 -5.363 1 96.19 51 CYS B C 1
ATOM 1331 O O . CYS B 1 51 ? 4.684 -8.156 -6.129 1 96.19 51 CYS B O 1
ATOM 1333 N N . MET B 1 52 ? 4.699 -6.703 -4.395 1 96.56 52 MET B N 1
ATOM 1334 C CA . MET B 1 52 ? 3.26 -6.742 -4.145 1 96.56 52 MET B CA 1
ATOM 1335 C C . MET B 1 52 ? 2.549 -5.609 -4.879 1 96.56 52 MET B C 1
ATOM 1337 O O . MET B 1 52 ? 2.885 -4.438 -4.703 1 96.56 52 MET B O 1
ATOM 1341 N N . THR B 1 53 ? 1.595 -5.957 -5.723 1 96.12 53 THR B N 1
ATOM 1342 C CA . THR B 1 53 ? 0.769 -4.984 -6.434 1 96.12 53 THR B CA 1
ATOM 1343 C C . THR B 1 53 ? -0.633 -4.926 -5.832 1 96.12 53 THR B C 1
ATOM 1345 O O . THR B 1 53 ? -1.249 -5.965 -5.578 1 96.12 53 THR B O 1
ATOM 1348 N N . THR B 1 54 ? -1.086 -3.76 -5.562 1 96.06 54 THR B N 1
ATOM 1349 C CA . THR B 1 54 ? -2.439 -3.547 -5.059 1 96.06 54 THR B CA 1
ATOM 1350 C C . THR B 1 54 ? -3.213 -2.602 -5.973 1 96.06 54 THR B C 1
ATOM 1352 O O . THR B 1 54 ? -2.707 -1.542 -6.352 1 96.06 54 THR B O 1
ATOM 1355 N N . TYR B 1 55 ? -4.387 -3.059 -6.387 1 95.19 55 TYR B N 1
ATOM 1356 C CA . TYR B 1 55 ? -5.359 -2.227 -7.086 1 95.19 55 TYR B CA 1
ATOM 1357 C C . TYR B 1 55 ? -6.652 -2.113 -6.285 1 95.19 55 TYR B C 1
ATOM 1359 O O . TYR B 1 55 ? -7.227 -3.123 -5.875 1 95.19 55 TYR B O 1
ATOM 1367 N N . LYS B 1 56 ? -7.066 -0.847 -6.07 1 95.31 56 LYS B N 1
ATOM 1368 C CA . LYS B 1 56 ? -8.242 -0.696 -5.219 1 95.31 56 LYS B CA 1
ATOM 1369 C C . LYS B 1 56 ? -9.117 0.457 -5.691 1 95.31 56 LYS B C 1
ATOM 1371 O O . LYS B 1 56 ? -8.664 1.32 -6.445 1 95.31 56 LYS B O 1
ATOM 1376 N N . SER B 1 57 ? -10.305 0.384 -5.301 1 95.06 57 SER B N 1
ATOM 1377 C CA . SER B 1 57 ? -11.289 1.448 -5.473 1 95.06 57 SER B CA 1
ATOM 1378 C C . SER B 1 57 ? -12.086 1.678 -4.191 1 95.06 57 SER B C 1
ATOM 1380 O O . SER B 1 57 ? -12.539 0.723 -3.559 1 95.06 57 SER B O 1
ATOM 1382 N N . VAL B 1 58 ? -12.148 2.945 -3.732 1 94.81 58 VAL B N 1
ATOM 1383 C CA . VAL B 1 58 ? -12.953 3.357 -2.59 1 94.81 58 VAL B CA 1
ATOM 1384 C C . VAL B 1 58 ? -13.711 4.637 -2.928 1 94.81 58 VAL B C 1
ATOM 1386 O O . VAL B 1 58 ? -13.102 5.68 -3.184 1 94.81 58 VAL B O 1
ATOM 1389 N N . ALA B 1 59 ? -15.062 4.465 -2.91 1 91 59 ALA B N 1
ATOM 1390 C CA . ALA B 1 59 ? -15.906 5.617 -3.203 1 91 59 ALA B CA 1
ATOM 1391 C C . ALA B 1 59 ? 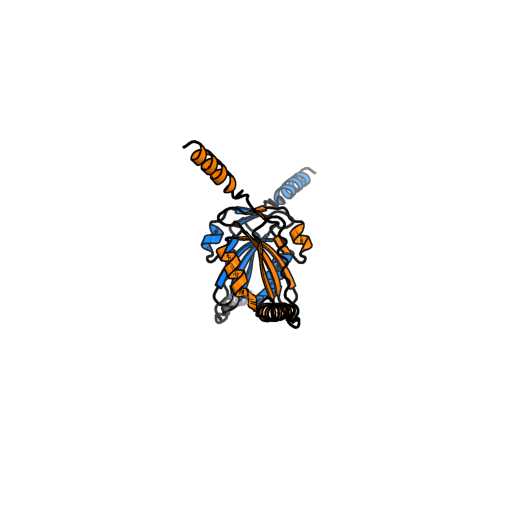-15.516 6.266 -4.527 1 91 59 ALA B C 1
ATOM 1393 O O . ALA B 1 59 ? -15.367 7.488 -4.605 1 91 59 ALA B O 1
ATOM 1394 N N . GLY B 1 60 ? -15.141 5.461 -5.5 1 89.19 60 GLY B N 1
ATOM 1395 C CA . GLY B 1 60 ? -14.867 5.949 -6.844 1 89.19 60 GLY B CA 1
ATOM 1396 C C . GLY B 1 60 ? -13.414 6.336 -7.055 1 89.19 60 GLY B C 1
ATOM 1397 O O . GLY B 1 60 ? -13.008 6.633 -8.18 1 89.19 60 GLY B O 1
ATOM 1398 N N . VAL B 1 61 ? -12.672 6.441 -5.988 1 94.06 61 VAL B N 1
ATOM 1399 C CA . VAL B 1 61 ? -11.258 6.793 -6.09 1 94.06 61 VAL B CA 1
ATOM 1400 C C . VAL B 1 61 ? -10.422 5.535 -6.293 1 94.06 61 VAL B C 1
ATOM 1402 O O . VAL B 1 61 ? -10.438 4.633 -5.453 1 94.06 61 VAL B O 1
ATOM 1405 N N . LYS B 1 62 ? -9.727 5.543 -7.41 1 93.69 62 LYS B N 1
ATOM 1406 C CA . LYS B 1 62 ? -8.891 4.387 -7.73 1 93.69 62 LYS B CA 1
ATOM 1407 C C . LYS B 1 62 ? -7.438 4.637 -7.344 1 93.69 62 LYS B C 1
ATOM 1409 O O . LYS B 1 62 ? -6.984 5.781 -7.316 1 93.69 62 LYS B O 1
ATOM 1414 N N . GLY B 1 63 ? -6.797 3.551 -7.008 1 96 63 GLY B N 1
ATOM 1415 C CA . GLY B 1 63 ? -5.402 3.654 -6.605 1 96 63 GLY B CA 1
ATOM 1416 C C . GLY B 1 63 ? -4.59 2.416 -6.938 1 96 63 GLY B C 1
ATOM 1417 O O . GLY B 1 63 ? -5.031 1.294 -6.684 1 96 63 GLY B O 1
ATOM 1418 N N . TRP B 1 64 ? -3.461 2.646 -7.562 1 95.81 64 TRP B N 1
ATOM 1419 C CA . TRP B 1 64 ? -2.465 1.605 -7.801 1 95.81 64 TRP B CA 1
ATOM 1420 C C . TRP B 1 64 ? -1.271 1.771 -6.863 1 95.81 64 TRP B C 1
ATOM 1422 O O . TRP B 1 64 ? -0.805 2.891 -6.637 1 95.81 64 TRP B O 1
ATOM 1432 N N . SER B 1 65 ? -0.77 0.66 -6.316 1 96.25 65 SER B N 1
ATOM 1433 C CA . SER B 1 65 ? 0.439 0.653 -5.5 1 96.25 65 SER B CA 1
ATOM 1434 C C . SER B 1 65 ? 1.279 -0.591 -5.766 1 96.25 65 SER B C 1
ATOM 1436 O O . SER B 1 65 ? 0.74 -1.684 -5.953 1 96.25 65 SER B O 1
ATOM 1438 N N . ASN B 1 66 ? 2.615 -0.422 -5.797 1 95.81 66 ASN B N 1
ATOM 1439 C CA . ASN B 1 66 ? 3.619 -1.48 -5.828 1 95.81 66 ASN B CA 1
ATOM 1440 C C . ASN B 1 66 ? 4.633 -1.327 -4.699 1 95.81 66 ASN B C 1
ATOM 1442 O O . ASN B 1 66 ? 5.156 -0.234 -4.473 1 95.81 66 ASN B O 1
ATOM 1446 N N . ASN B 1 67 ? 4.883 -2.453 -4.031 1 95.69 67 ASN B N 1
ATOM 1447 C CA . ASN B 1 67 ? 5.84 -2.4 -2.934 1 95.69 67 ASN B CA 1
ATOM 1448 C C . ASN B 1 67 ? 6.574 -3.729 -2.766 1 95.69 67 ASN B C 1
ATOM 1450 O O . ASN B 1 67 ? 5.992 -4.793 -2.977 1 95.69 67 ASN B O 1
ATOM 1454 N N . CYS B 1 68 ? 7.836 -3.582 -2.348 1 96.75 68 CYS B N 1
ATOM 1455 C CA . CYS B 1 68 ? 8.508 -4.793 -1.888 1 96.75 68 CYS B CA 1
ATOM 1456 C C . CYS B 1 68 ? 7.887 -5.297 -0.587 1 96.75 68 CYS B C 1
ATOM 1458 O O . CYS B 1 68 ? 7.547 -4.5 0.291 1 96.75 68 CYS B O 1
ATOM 1460 N N . SER B 1 69 ? 7.73 -6.633 -0.487 1 97.44 69 SER B N 1
ATOM 1461 C CA . SER B 1 69 ? 7.023 -7.234 0.637 1 97.44 69 SER B CA 1
ATOM 1462 C C . SER B 1 69 ? 7.57 -8.617 0.958 1 97.44 69 SER B C 1
ATOM 1464 O O . SER B 1 69 ? 8.125 -9.289 0.086 1 97.44 69 SER B O 1
ATOM 1466 N N . PRO B 1 70 ? 7.465 -8.984 2.291 1 97.81 70 PRO B N 1
ATOM 1467 C CA . PRO B 1 70 ? 7.707 -10.406 2.539 1 97.81 70 PRO B CA 1
ATOM 1468 C C . PRO B 1 70 ? 6.746 -11.312 1.769 1 97.81 70 PRO B C 1
ATOM 1470 O O . PRO B 1 70 ? 5.578 -10.961 1.587 1 97.81 70 PRO B O 1
ATOM 1473 N N . ARG B 1 71 ? 7.246 -12.453 1.358 1 97.12 71 ARG B N 1
ATOM 1474 C CA . ARG B 1 71 ? 6.414 -13.391 0.609 1 97.12 71 ARG B CA 1
ATOM 1475 C C . ARG B 1 71 ? 5.16 -13.758 1.397 1 97.12 71 ARG B C 1
ATOM 1477 O O . ARG B 1 71 ? 4.051 -13.703 0.871 1 97.12 71 ARG B O 1
ATOM 1484 N N . ALA B 1 72 ? 5.316 -14.102 2.656 1 97.69 72 ALA B N 1
ATOM 1485 C CA . ALA B 1 72 ? 4.199 -14.539 3.488 1 97.69 72 ALA B CA 1
ATOM 1486 C C . ALA B 1 72 ? 3.174 -13.422 3.66 1 97.69 72 ALA B C 1
ATOM 1488 O O . ALA B 1 72 ? 1.966 -13.664 3.619 1 97.69 72 ALA B O 1
ATOM 1489 N N . GLY B 1 73 ? 3.645 -12.266 3.881 1 97.56 73 GLY B N 1
ATOM 1490 C CA . GLY B 1 73 ? 2.746 -11.125 4.004 1 97.56 73 GLY B CA 1
ATOM 1491 C C . GLY B 1 73 ? 1.942 -10.859 2.744 1 97.56 73 GLY B C 1
ATOM 1492 O O . GLY B 1 73 ? 0.736 -10.617 2.812 1 97.56 73 GLY B O 1
ATOM 1493 N N . CYS B 1 74 ? 2.582 -10.906 1.674 1 97.44 74 CYS B N 1
ATOM 1494 C CA . CYS B 1 74 ? 1.919 -10.695 0.392 1 97.44 74 CYS B CA 1
ATOM 1495 C C . CYS B 1 74 ? 0.847 -11.75 0.151 1 97.44 74 CYS B C 1
ATOM 1497 O O . CYS B 1 74 ? -0.274 -11.422 -0.245 1 97.44 74 CYS B O 1
ATOM 1499 N N . GLU B 1 75 ? 1.195 -12.977 0.398 1 97.25 75 GLU B N 1
ATOM 1500 C CA . GLU B 1 75 ? 0.253 -14.07 0.177 1 97.25 75 GLU B CA 1
ATOM 1501 C C . GLU B 1 75 ? -0.946 -13.961 1.115 1 97.25 75 GLU B C 1
ATOM 1503 O O . GLU B 1 75 ? -2.082 -14.227 0.712 1 97.25 75 GLU B O 1
ATOM 1508 N N . ALA B 1 76 ? -0.708 -13.594 2.318 1 97.94 76 ALA B N 1
ATOM 1509 C CA . ALA B 1 76 ? -1.805 -13.398 3.264 1 97.94 76 ALA B CA 1
ATOM 1510 C C . ALA B 1 76 ? -2.732 -12.281 2.801 1 97.94 76 ALA B C 1
ATOM 1512 O O . ALA B 1 76 ? -3.955 -12.398 2.891 1 97.94 76 ALA B O 1
ATOM 1513 N N . ALA B 1 77 ? -2.139 -11.234 2.377 1 96.94 77 ALA B N 1
ATOM 1514 C CA . ALA B 1 77 ? -2.934 -10.117 1.868 1 96.94 77 ALA B CA 1
ATOM 1515 C C . ALA B 1 77 ? -3.766 -10.547 0.662 1 96.94 77 ALA B C 1
ATOM 1517 O O . ALA B 1 77 ? -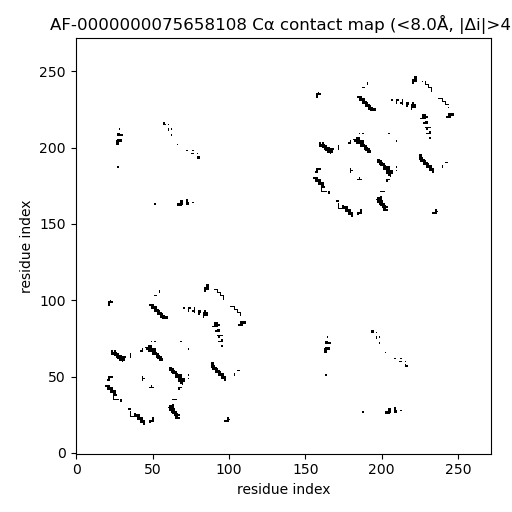4.941 -10.195 0.555 1 96.94 77 ALA B O 1
ATOM 1518 N N . LYS B 1 78 ? -3.156 -11.25 -0.239 1 96 78 LYS B N 1
ATOM 1519 C CA . LYS B 1 78 ? -3.863 -11.742 -1.416 1 96 78 LYS B CA 1
ATOM 1520 C C . LYS B 1 78 ? -5.043 -12.625 -1.016 1 96 78 LYS B C 1
ATOM 1522 O O . LYS B 1 78 ? -6.16 -12.43 -1.491 1 96 78 LYS B O 1
ATOM 1527 N N . LEU B 1 79 ? -4.789 -13.516 -0.157 1 95.81 79 LEU B N 1
ATOM 1528 C CA . LEU B 1 79 ? -5.805 -14.477 0.263 1 95.81 79 LEU B CA 1
ATOM 1529 C C . LEU B 1 79 ? -6.938 -13.773 1.008 1 95.81 79 LEU B C 1
ATOM 1531 O O . LEU B 1 79 ? -8.109 -14.039 0.748 1 95.81 79 LEU B O 1
ATOM 1535 N N . SER B 1 80 ? -6.625 -12.922 1.923 1 95.56 80 SER B N 1
ATOM 1536 C CA . SER B 1 80 ? -7.648 -12.281 2.74 1 95.56 80 SER B CA 1
ATOM 1537 C C . SER B 1 80 ? -8.531 -11.359 1.904 1 95.56 80 SER B C 1
ATOM 1539 O O . SER B 1 80 ? -9.695 -11.125 2.242 1 95.56 80 SER B O 1
ATOM 1541 N N . ASN B 1 81 ? -7.988 -10.828 0.775 1 94.88 81 ASN B N 1
ATOM 1542 C CA . ASN B 1 81 ? -8.734 -9.891 -0.054 1 94.88 81 ASN B CA 1
ATOM 1543 C C . ASN B 1 81 ? -9.445 -10.602 -1.207 1 94.88 81 ASN B C 1
ATOM 1545 O O . ASN B 1 81 ? -10.07 -9.953 -2.049 1 94.88 81 ASN B O 1
ATOM 1549 N N . HIS B 1 82 ? -9.328 -11.883 -1.315 1 92.5 82 HIS B N 1
ATOM 1550 C CA . HIS B 1 82 ? -9.805 -12.617 -2.479 1 92.5 82 HIS B CA 1
ATOM 1551 C C . HIS B 1 82 ? -11.281 -12.328 -2.744 1 92.5 82 HIS B C 1
ATOM 1553 O O . HIS B 1 82 ? -11.68 -12.133 -3.893 1 92.5 82 HIS B O 1
ATOM 1559 N N . LEU B 1 83 ? -12.102 -12.164 -1.709 1 90.69 83 LEU B N 1
ATOM 1560 C CA . LEU B 1 83 ? -13.531 -11.938 -1.865 1 90.69 83 LEU B CA 1
ATOM 1561 C C . LEU B 1 83 ? -13.828 -10.477 -2.152 1 90.69 83 LEU B C 1
ATOM 1563 O O . LEU B 1 83 ? -14.922 -10.133 -2.619 1 90.69 83 LEU B O 1
ATOM 1567 N N . LEU B 1 84 ? -12.852 -9.664 -1.863 1 91.88 84 LEU B N 1
ATOM 1568 C CA . LEU B 1 84 ? -13.039 -8.234 -2.072 1 91.88 84 LEU B CA 1
ATOM 1569 C C . LEU B 1 84 ? -12.57 -7.82 -3.463 1 91.88 84 LEU B C 1
ATOM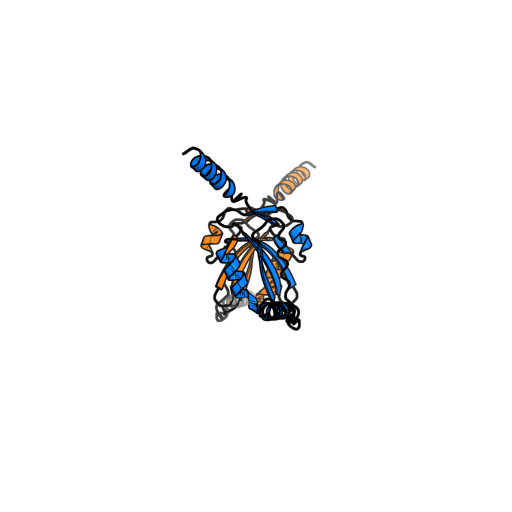 1571 O O . LEU B 1 84 ? -12.82 -6.691 -3.895 1 91.88 84 LEU B O 1
ATOM 1575 N N . CYS B 1 85 ? -11.945 -8.828 -4.086 1 93.25 85 CYS B N 1
ATOM 1576 C CA . CYS B 1 85 ? -11.477 -8.523 -5.434 1 93.25 85 CYS B CA 1
ATOM 1577 C C . CYS B 1 85 ? -12.547 -8.828 -6.469 1 93.25 85 CYS B C 1
ATOM 1579 O O . CYS B 1 85 ? -12.422 -9.781 -7.238 1 93.25 85 CYS B O 1
ATOM 1581 N N . LYS B 1 86 ? -13.531 -7.961 -6.441 1 89.31 86 LYS B N 1
AT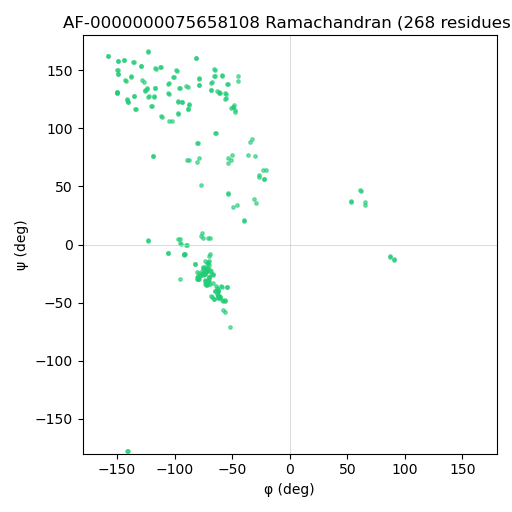OM 1582 C CA . LYS B 1 86 ? -14.648 -7.977 -7.387 1 89.31 86 LYS B CA 1
ATOM 1583 C C . LYS B 1 86 ? -15 -6.562 -7.844 1 89.31 86 LYS B C 1
ATOM 1585 O O . LYS B 1 86 ? -14.891 -5.609 -7.07 1 89.31 86 LYS B O 1
ATOM 1590 N N . LYS B 1 87 ? -15.383 -6.484 -9.109 1 85.81 87 LYS B N 1
ATOM 1591 C CA . LYS B 1 87 ? -15.711 -5.164 -9.641 1 85.81 87 LYS B CA 1
ATOM 1592 C C . LYS B 1 87 ? -16.922 -4.57 -8.922 1 85.81 87 LYS B C 1
ATOM 1594 O O . LYS B 1 87 ? -18.062 -4.863 -9.281 1 85.81 87 LYS B O 1
ATOM 1599 N N . ARG B 1 88 ? -16.734 -3.779 -7.965 1 88.25 88 ARG B N 1
ATOM 1600 C CA . ARG B 1 88 ? -17.719 -3.057 -7.172 1 88.25 88 ARG B CA 1
ATOM 1601 C C . ARG B 1 88 ? -17.25 -1.645 -6.852 1 88.25 88 ARG B C 1
ATOM 1603 O O . ARG B 1 88 ? -16.25 -1.182 -7.414 1 88.25 88 ARG B O 1
ATOM 1610 N N . GLU B 1 89 ? -18.031 -0.952 -6.113 1 89.56 89 GLU B N 1
ATOM 1611 C CA . GLU B 1 89 ? -17.672 0.401 -5.711 1 89.56 89 GLU B CA 1
ATOM 1612 C C . GLU B 1 89 ? -16.406 0.396 -4.852 1 89.56 89 GLU B C 1
ATOM 1614 O O . GLU B 1 89 ? -15.562 1.279 -4.98 1 89.56 89 GLU B O 1
ATOM 1619 N N . VAL B 1 90 ? -16.422 -0.597 -4.043 1 92 90 VAL B N 1
ATOM 1620 C CA . VAL B 1 90 ? -15.258 -0.784 -3.182 1 92 90 VAL B CA 1
ATOM 1621 C C . VAL B 1 90 ? -14.641 -2.156 -3.439 1 92 90 VAL B C 1
ATOM 1623 O O . VAL B 1 90 ? -15.312 -3.182 -3.318 1 92 90 VAL B O 1
ATOM 1626 N N . PHE B 1 91 ? -13.398 -2.148 -3.861 1 93.88 91 PHE B N 1
ATOM 1627 C CA . PHE B 1 91 ? -12.703 -3.416 -4.031 1 93.88 91 PHE B CA 1
ATOM 1628 C C . PHE B 1 91 ? -11.211 -3.25 -3.781 1 93.88 91 PHE B C 1
ATOM 1630 O O . PHE B 1 91 ? -10.695 -2.131 -3.803 1 93.88 91 PHE B O 1
ATOM 1637 N N . THR B 1 92 ? -10.594 -4.27 -3.482 1 94.88 92 THR B N 1
ATOM 1638 C CA . THR B 1 92 ? -9.141 -4.363 -3.346 1 94.88 92 THR B CA 1
ATOM 1639 C C . THR B 1 92 ? -8.625 -5.676 -3.926 1 94.88 92 THR B C 1
ATOM 1641 O O . THR B 1 92 ? -9.078 -6.754 -3.535 1 94.88 92 THR B O 1
ATOM 1644 N N . CYS B 1 93 ? -7.715 -5.57 -4.879 1 95.5 93 CYS B N 1
ATOM 1645 C CA . CYS B 1 93 ? -7.066 -6.73 -5.48 1 95.5 93 CYS B CA 1
ATOM 1646 C C . CYS B 1 93 ? -5.57 -6.719 -5.207 1 95.5 93 CYS B C 1
ATOM 1648 O O . CYS B 1 93 ? -4.922 -5.676 -5.309 1 95.5 93 CYS B O 1
ATOM 1650 N N . VAL B 1 94 ? -5.07 -7.922 -4.801 1 96.38 94 VAL B N 1
ATOM 1651 C CA . VAL B 1 94 ? -3.65 -8.031 -4.477 1 96.38 94 VAL B CA 1
ATOM 1652 C C . VAL B 1 94 ? -3.01 -9.125 -5.328 1 96.38 94 VAL B C 1
ATOM 1654 O O . VAL B 1 94 ? -3.58 -10.203 -5.496 1 96.38 94 VAL B O 1
ATOM 1657 N N . THR B 1 95 ? -1.853 -8.836 -5.91 1 95.69 95 THR B N 1
ATOM 1658 C CA . THR B 1 95 ? -1.046 -9.797 -6.652 1 95.69 95 THR B CA 1
ATOM 1659 C C . THR B 1 95 ? 0.388 -9.82 -6.129 1 95.69 95 THR B C 1
ATOM 1661 O O . THR B 1 95 ? 0.954 -8.766 -5.816 1 95.69 95 THR B O 1
ATOM 1664 N N . CYS B 1 96 ? 0.929 -11.008 -6.055 1 95.75 96 CYS B N 1
ATOM 1665 C CA . CYS B 1 96 ? 2.303 -11.18 -5.598 1 95.75 96 CYS B CA 1
ATOM 1666 C C . CYS B 1 96 ? 3.207 -11.625 -6.738 1 95.75 96 CYS B C 1
ATOM 1668 O O . CYS B 1 96 ? 3.148 -12.781 -7.164 1 95.75 96 CYS B O 1
ATOM 1670 N N . CYS B 1 97 ? 4.082 -10.727 -7.168 1 92.69 97 CYS B N 1
ATOM 1671 C CA . CYS B 1 97 ? 5.016 -11.031 -8.242 1 92.69 97 CYS B CA 1
ATOM 1672 C C . CYS B 1 97 ? 6.297 -11.656 -7.691 1 92.69 97 CYS B C 1
ATOM 1674 O O . CYS B 1 97 ? 6.855 -11.164 -6.707 1 92.69 97 CYS B O 1
ATOM 1676 N N . THR B 1 98 ? 6.746 -12.758 -8.406 1 89 98 THR B N 1
ATOM 1677 C CA . THR B 1 98 ? 7.949 -13.414 -7.914 1 89 98 THR B CA 1
ATOM 1678 C C . THR B 1 98 ? 9.023 -13.445 -9 1 89 98 THR B C 1
ATOM 1680 O O . THR B 1 98 ? 10.102 -14.016 -8.797 1 89 98 THR B O 1
ATOM 1683 N N . THR B 1 99 ? 8.719 -12.82 -10.156 1 87.06 99 THR B N 1
ATOM 1684 C CA . THR B 1 99 ? 9.688 -12.789 -11.242 1 87.06 99 THR B CA 1
ATOM 1685 C C . THR B 1 99 ? 9.758 -11.398 -11.867 1 87.06 99 THR B C 1
ATOM 1687 O O . THR B 1 99 ? 8.789 -10.641 -11.82 1 87.06 99 THR B O 1
ATOM 1690 N N . ASP B 1 100 ? 10.93 -11.141 -12.516 1 85.69 100 ASP B N 1
ATOM 1691 C CA . ASP B 1 100 ? 11.102 -9.852 -13.188 1 85.69 100 ASP B CA 1
ATOM 1692 C C . ASP B 1 100 ? 10.133 -9.711 -14.359 1 85.69 100 ASP B C 1
ATOM 1694 O O . ASP B 1 100 ? 9.883 -10.672 -15.086 1 85.69 100 ASP B O 1
ATOM 1698 N N . GLY B 1 101 ? 9.656 -8.57 -14.609 1 81.62 101 GLY B N 1
ATOM 1699 C CA . GLY B 1 101 ? 8.742 -8.32 -15.711 1 81.62 101 GLY B CA 1
ATOM 1700 C C . GLY B 1 101 ? 7.289 -8.555 -15.336 1 81.62 101 GLY B C 1
ATOM 1701 O O . GLY B 1 101 ? 6.383 -8.234 -16.109 1 81.62 101 GLY B O 1
ATOM 1702 N N . CYS B 1 102 ? 7.117 -9.125 -14.172 1 83.5 102 CYS B N 1
ATOM 1703 C CA . CYS B 1 102 ? 5.754 -9.273 -13.68 1 83.5 102 CYS B CA 1
ATOM 1704 C C . CYS B 1 102 ? 5.09 -7.914 -13.5 1 83.5 102 CYS B C 1
ATOM 1706 O O . CYS B 1 102 ? 5.688 -6.996 -12.93 1 83.5 102 CYS B O 1
ATOM 1708 N N . VAL B 1 103 ? 3.84 -7.766 -14.055 1 78.12 103 VAL B N 1
ATOM 1709 C CA . VAL B 1 103 ? 3.139 -6.488 -14 1 78.12 103 VAL B CA 1
ATOM 1710 C C . VAL B 1 103 ? 2.012 -6.559 -12.977 1 78.12 103 VAL B C 1
ATOM 1712 O O . VAL B 1 103 ? 1.513 -5.527 -12.516 1 78.12 103 VAL B O 1
ATOM 1715 N N . GLY B 1 104 ? 1.728 -7.742 -12.406 1 76.12 104 GLY B N 1
ATOM 1716 C CA . GLY B 1 104 ? 0.735 -7.898 -11.352 1 76.12 104 GLY B CA 1
ATOM 1717 C C . GLY B 1 104 ? -0.677 -7.594 -11.82 1 76.12 104 GLY B C 1
ATOM 1718 O O . GLY B 1 104 ? -1.445 -6.945 -11.102 1 76.12 104 GLY B O 1
ATOM 1719 N N . ASP B 1 105 ? -1.012 -7.875 -12.992 1 68.94 105 ASP B N 1
ATOM 1720 C CA . ASP B 1 105 ? -2.305 -7.496 -13.562 1 68.94 105 ASP B CA 1
ATOM 1721 C C . ASP B 1 105 ? -3.408 -8.438 -13.078 1 68.94 105 ASP B C 1
ATOM 1723 O O . ASP B 1 105 ? -3.352 -9.641 -13.32 1 68.94 105 ASP B O 1
ATOM 1727 N N . LEU B 1 106 ? -3.809 -8.258 -11.805 1 65.38 106 LEU B N 1
ATOM 1728 C CA . LEU B 1 106 ? -5.086 -8.852 -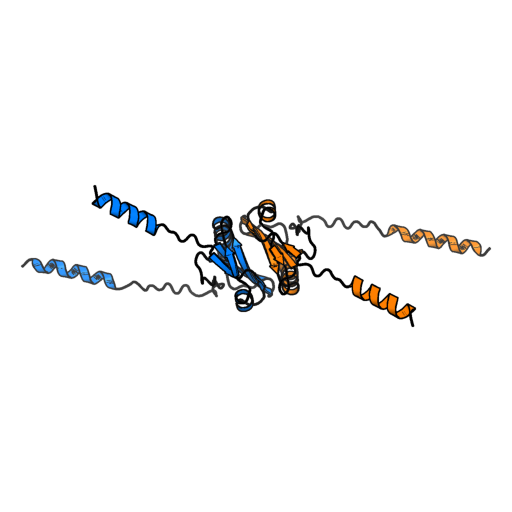11.43 1 65.38 106 LEU B CA 1
ATOM 1729 C C . LEU B 1 106 ? -6.172 -7.781 -11.32 1 65.38 106 LEU B C 1
ATOM 1731 O O . LEU B 1 106 ? -5.977 -6.766 -10.648 1 65.38 106 LEU B O 1
ATOM 1735 N N . MET B 1 107 ? -7.051 -7.789 -12.32 1 67.5 107 MET B N 1
ATOM 1736 C CA . MET B 1 107 ? -8.203 -6.895 -12.344 1 67.5 107 MET B CA 1
ATOM 1737 C C . MET B 1 107 ? -9.438 -7.59 -11.773 1 67.5 107 MET B C 1
ATOM 1739 O O . MET B 1 107 ? -9.562 -8.812 -11.852 1 67.5 107 MET B O 1
ATOM 1743 N N . PRO B 1 108 ? -10.055 -6.797 -10.938 1 68.56 108 PRO B N 1
ATOM 1744 C CA . PRO B 1 108 ? -11.297 -7.402 -10.445 1 68.56 108 PRO B CA 1
ATOM 1745 C C . PRO B 1 108 ? -12.148 -8 -11.562 1 68.56 108 PRO B C 1
ATOM 1747 O O . PRO B 1 108 ? -12.188 -7.453 -12.672 1 68.56 108 PRO B O 1
ATOM 1750 N N . SER B 1 109 ? -12.336 -9.32 -11.594 1 56.19 109 SER B N 1
ATOM 1751 C CA . SER B 1 109 ? -13.203 -9.984 -12.562 1 56.19 109 SER B CA 1
ATOM 1752 C C . SER B 1 109 ? -14.57 -9.305 -12.641 1 56.19 109 SER B C 1
ATOM 1754 O O . SER B 1 109 ? -15.094 -8.844 -11.625 1 56.19 109 SER B O 1
ATOM 1756 N N . ALA B 1 110 ? -15.008 -8.781 -13.805 1 48.62 110 ALA B N 1
ATOM 1757 C CA . ALA B 1 110 ? -16.453 -8.617 -13.883 1 48.62 110 ALA B CA 1
ATOM 1758 C C . ALA B 1 110 ? -17.188 -9.852 -13.367 1 48.62 110 ALA B C 1
ATOM 1760 O O . ALA B 1 110 ? -16.609 -10.945 -13.32 1 48.62 110 ALA B O 1
ATOM 1761 N N . ALA B 1 111 ? -18.328 -9.836 -12.609 1 40.34 111 ALA B N 1
ATOM 1762 C CA . ALA B 1 111 ? -19.125 -11.055 -12.523 1 40.34 111 ALA B CA 1
ATOM 1763 C C . ALA B 1 111 ? -18.984 -11.898 -13.789 1 40.34 111 ALA B C 1
ATOM 1765 O O . ALA B 1 111 ? -19.641 -11.625 -14.797 1 40.34 111 ALA B O 1
ATOM 1766 N N . SER B 1 112 ? -18.109 -12.008 -14.359 1 35.16 112 SER B N 1
ATOM 1767 C CA . SER B 1 112 ? -18.125 -12.891 -15.531 1 35.16 112 SER B CA 1
ATOM 1768 C C . SER B 1 112 ? -18.578 -14.297 -15.156 1 35.16 112 SER B C 1
ATOM 1770 O O . SER B 1 112 ? -18.359 -14.75 -14.031 1 35.16 112 SER B O 1
ATOM 1772 N N . ALA B 1 113 ? -19.703 -14.914 -15.883 1 35.19 113 ALA B N 1
ATOM 1773 C CA . ALA B 1 113 ? -20.141 -16.281 -16.141 1 35.19 113 ALA B CA 1
ATOM 1774 C C . ALA B 1 113 ? -18.953 -17.219 -16.312 1 35.19 113 ALA B C 1
ATOM 1776 O O . ALA B 1 113 ? -18.078 -16.984 -17.156 1 35.19 113 ALA B O 1
ATOM 1777 N N . ALA B 1 114 ? -18.469 -17.766 -15.281 1 35.81 114 ALA B N 1
ATOM 1778 C CA . ALA B 1 114 ? -17.609 -18.953 -15.344 1 35.81 114 ALA B CA 1
ATOM 1779 C C . ALA B 1 114 ? -17.844 -19.734 -16.641 1 35.81 114 ALA B C 1
ATOM 1781 O O . ALA B 1 114 ? -18.891 -20.359 -16.812 1 35.81 114 ALA B O 1
ATOM 1782 N N . ARG B 1 115 ? -17.594 -19.266 -17.797 1 31.52 115 ARG B N 1
ATOM 1783 C CA . ARG B 1 115 ? -17.625 -20.25 -18.875 1 31.52 115 ARG B CA 1
ATOM 1784 C C . ARG B 1 115 ? -16.703 -21.438 -18.578 1 31.52 115 ARG B C 1
ATOM 1786 O O . ARG B 1 115 ? -15.484 -21.266 -18.469 1 31.52 115 ARG B O 1
ATOM 1793 N N . ILE B 1 116 ? -17.172 -22.312 -17.625 1 32.03 116 ILE B N 1
ATOM 1794 C CA . ILE B 1 116 ? -16.656 -23.688 -17.484 1 32.03 116 ILE B CA 1
ATOM 1795 C C . ILE B 1 116 ? -16.344 -24.266 -18.859 1 32.03 116 ILE B C 1
ATOM 1797 O O . ILE B 1 116 ? -17.25 -24.453 -19.688 1 32.03 116 ILE B O 1
ATOM 1801 N N . SER B 1 117 ? -15.359 -23.953 -19.469 1 31.7 117 SER B N 1
ATOM 1802 C CA . SER B 1 117 ? -14.914 -24.688 -20.656 1 31.7 117 SER B CA 1
ATOM 1803 C C . SER B 1 117 ? -14.852 -26.188 -20.375 1 31.7 117 SER B C 1
ATOM 1805 O O . SER B 1 117 ? -14 -26.641 -19.609 1 31.7 117 SER B O 1
ATOM 1807 N N . ILE B 1 118 ? -15.984 -26.859 -20.359 1 33.88 118 ILE B N 1
ATOM 1808 C CA . ILE B 1 118 ? -16.219 -28.297 -20.438 1 33.88 118 ILE B CA 1
ATOM 1809 C C . ILE B 1 118 ? -15.438 -28.875 -21.609 1 33.88 118 ILE B C 1
ATOM 1811 O O . ILE B 1 118 ? -15.93 -28.891 -22.75 1 33.88 118 ILE B O 1
ATOM 1815 N N . VAL B 1 119 ? -14.297 -28.297 -21.891 1 31.52 119 VAL B N 1
ATOM 1816 C CA . VAL B 1 119 ? -13.602 -28.875 -23.047 1 31.52 119 VAL B CA 1
ATOM 1817 C C . VAL B 1 119 ? -13.344 -30.359 -22.797 1 31.52 119 VAL B C 1
ATOM 1819 O O . VAL B 1 119 ? -13.531 -31.188 -23.703 1 31.52 119 VAL B O 1
ATOM 1822 N N . THR B 1 120 ? -12.672 -30.75 -21.734 1 33.94 120 THR B N 1
ATOM 1823 C CA . THR B 1 120 ? -11.648 -31.719 -22.094 1 33.94 120 THR B CA 1
ATOM 1824 C C . THR B 1 120 ? -12.266 -33.125 -22.25 1 33.94 120 THR B C 1
ATOM 1826 O O . THR B 1 120 ? -11.602 -34.031 -22.719 1 33.94 120 THR B O 1
ATOM 1829 N N . MET B 1 121 ? -13.43 -33.438 -21.625 1 35.94 121 MET B N 1
ATOM 1830 C CA . MET B 1 121 ? -13.359 -34.812 -21.188 1 35.94 121 MET B CA 1
ATOM 1831 C C . MET B 1 121 ? -13.555 -35.781 -22.344 1 35.94 121 MET B C 1
ATOM 1833 O O . MET B 1 121 ? -13.734 -37 -22.156 1 35.94 121 MET B O 1
ATOM 1837 N N . ALA B 1 122 ? -13.547 -35.25 -23.531 1 34.66 122 ALA B N 1
ATOM 1838 C CA . ALA B 1 122 ? -14.094 -36.156 -24.547 1 34.66 122 ALA B CA 1
ATOM 1839 C C . ALA B 1 122 ? -13.125 -37.312 -24.844 1 34.66 122 ALA B C 1
ATOM 1841 O O . ALA B 1 122 ? -13.492 -38.312 -25.469 1 34.66 122 ALA B O 1
ATOM 1842 N N . THR B 1 123 ? -11.859 -37.094 -24.5 1 35.12 123 THR B N 1
ATOM 1843 C CA . THR B 1 123 ? -11.016 -37.906 -25.359 1 35.12 123 THR B CA 1
ATOM 1844 C C . THR B 1 123 ? -11.055 -39.375 -24.938 1 35.12 123 THR B C 1
ATOM 1846 O O . THR B 1 123 ? -10.5 -40.25 -25.625 1 35.12 123 THR B O 1
ATOM 1849 N N . ALA B 1 124 ? -11.43 -39.688 -23.766 1 35.38 124 ALA B N 1
ATOM 1850 C CA . ALA B 1 124 ? -10.875 -40.938 -23.297 1 35.38 124 ALA B CA 1
ATOM 1851 C C . ALA B 1 124 ? -11.586 -42.125 -23.969 1 35.38 124 ALA B C 1
ATOM 1853 O O . ALA B 1 124 ? -11.156 -43.281 -23.828 1 35.38 124 ALA B O 1
ATOM 1854 N N . ALA B 1 125 ? -12.75 -41.938 -24.5 1 35.22 125 ALA B N 1
ATOM 1855 C CA . ALA B 1 125 ? -13.531 -43.156 -24.625 1 35.22 125 ALA B CA 1
ATOM 1856 C C . ALA B 1 125 ? -12.992 -44.031 -25.75 1 35.22 125 ALA B C 1
ATOM 1858 O O . ALA B 1 125 ? -13.398 -45.188 -25.906 1 35.22 125 ALA B O 1
ATOM 1859 N N . LEU B 1 126 ? -12.227 -43.438 -26.656 1 37.59 126 LEU B N 1
ATOM 1860 C CA . LEU B 1 126 ? -12.148 -44.188 -27.891 1 37.59 126 LEU B CA 1
ATOM 1861 C C . LEU B 1 126 ? -11.242 -45.406 -27.719 1 37.59 126 LEU B C 1
ATOM 1863 O O . LEU B 1 126 ? -11.336 -46.375 -28.484 1 37.59 126 LEU B O 1
ATOM 1867 N N . ALA B 1 127 ? -10.352 -45.344 -26.734 1 36.97 127 ALA B N 1
ATOM 1868 C CA . ALA B 1 127 ? -9.305 -46.344 -26.859 1 36.97 127 ALA B CA 1
ATOM 1869 C C . ALA B 1 127 ? -9.844 -47.75 -26.531 1 36.97 127 ALA B C 1
ATOM 1871 O O . ALA B 1 127 ? -9.148 -48.75 -26.703 1 36.97 127 ALA B O 1
ATOM 1872 N N . VAL B 1 128 ? -10.93 -47.781 -25.797 1 37.62 128 VAL B N 1
ATOM 1873 C CA . VAL B 1 128 ? -11.203 -49.094 -25.25 1 37.62 128 VAL B CA 1
ATOM 1874 C C . VAL B 1 128 ? -11.602 -50.062 -26.359 1 37.62 128 VAL B C 1
ATOM 1876 O O . VAL B 1 128 ? -11.523 -51.281 -26.203 1 37.62 128 VAL B O 1
ATOM 1879 N N . LEU B 1 129 ? -12.07 -49.562 -27.422 1 38 129 LEU B N 1
ATOM 1880 C CA . LEU B 1 129 ? -12.742 -50.531 -28.266 1 38 129 LEU B CA 1
ATOM 1881 C C . LEU B 1 129 ? -11.727 -51.406 -28.984 1 38 129 LEU B C 1
ATOM 1883 O O . LEU B 1 129 ? -12.094 -52.469 -29.547 1 38 129 LEU B O 1
ATOM 1887 N N . LEU B 1 130 ? -10.508 -50.875 -29.156 1 40.28 130 LEU B N 1
ATOM 1888 C CA . LEU B 1 130 ? -9.758 -51.656 -30.125 1 40.28 130 LEU B CA 1
ATOM 1889 C C . LEU B 1 130 ? -9.281 -52.969 -29.516 1 40.28 130 LEU B C 1
ATOM 1891 O O . LEU B 1 130 ? -8.734 -53.812 -30.219 1 40.28 130 LEU B O 1
ATOM 1895 N N . LYS B 1 131 ? -9.148 -52.969 -28.219 1 40.41 131 LYS B N 1
ATOM 1896 C CA . LYS B 1 131 ? -8.391 -54.156 -27.797 1 40.41 131 LYS B CA 1
ATOM 1897 C C . LYS B 1 131 ? -9.164 -55.438 -28.062 1 40.41 131 LYS B C 1
ATOM 1899 O O . LYS B 1 131 ? -8.594 -56.531 -28.062 1 40.41 131 LYS B O 1
ATOM 1904 N N . ASN B 1 132 ? -10.477 -55.312 -27.938 1 42.75 132 ASN B N 1
ATOM 1905 C CA . ASN B 1 132 ? -11.047 -56.656 -27.797 1 42.75 132 ASN B CA 1
ATOM 1906 C C . ASN B 1 132 ? -10.961 -57.438 -29.109 1 42.75 132 ASN B C 1
ATOM 1908 O O . ASN B 1 132 ? -11.422 -58.594 -29.172 1 42.75 132 ASN B O 1
ATOM 1912 N N . ALA B 1 133 ? -10.75 -56.812 -30.234 1 41.66 133 ALA B N 1
ATOM 1913 C CA . ALA B 1 133 ? -10.969 -57.656 -31.406 1 41.66 133 ALA B CA 1
ATOM 1914 C C . ALA B 1 133 ? -9.859 -58.688 -31.562 1 41.66 133 ALA B C 1
ATOM 1916 O O . ALA B 1 133 ? -9.898 -59.531 -32.469 1 41.66 133 ALA B O 1
ATOM 1917 N N . ALA B 1 134 ? -8.68 -58.469 -31 1 40.94 134 ALA B N 1
ATOM 1918 C CA . ALA B 1 134 ? -7.652 -59.406 -31.469 1 40.94 134 ALA B CA 1
ATOM 1919 C C . ALA B 1 134 ? -7.906 -60.812 -30.953 1 40.94 134 ALA B C 1
ATOM 1921 O O . ALA B 1 134 ? -7.09 -61.719 -31.172 1 40.94 134 ALA B O 1
ATOM 1922 N N . GLY B 1 135 ? -8.906 -61.031 -29.969 1 34 135 GLY B N 1
ATOM 1923 C CA . GLY B 1 135 ? -8.938 -62.406 -29.547 1 34 135 GLY B CA 1
ATOM 1924 C C . GLY B 1 135 ? -9.484 -63.344 -30.594 1 34 135 GLY B C 1
ATOM 1925 O O . GLY B 1 135 ? -9.531 -64.562 -30.391 1 34 135 GLY B O 1
ATOM 1926 N N . PHE B 1 136 ? -9.789 -62.906 -31.844 1 28.44 136 PHE B N 1
ATOM 1927 C CA . PHE B 1 136 ? -10 -64.125 -32.625 1 28.44 136 PHE B CA 1
ATOM 1928 C C . PHE B 1 136 ? -8.664 -64.688 -33.062 1 28.44 136 PHE B C 1
ATOM 1930 O O . PHE B 1 136 ? -7.691 -64 -33.281 1 28.44 136 PHE B O 1
#